Protein AF-A0A7S3FX71-F1 (afdb_monomer)

pLDDT: mean 78.72, std 18.98, range [35.34, 97.62]

Sequence (247 aa):
ERVLTVGDGDLSFSLSLASWFWHQKMLTTLLPQYHKDAQIKDEADEDSKADKLAAIPSKLKSEFVKKQDSDIALVVTSYDSLPDLQSMYDPAVSRTIKDLVKYKAELHYEVDATLLGSSEVIEKLDPKGKKFDLVVWNFPHAGFPDEEKNEVRGPGFEWGEDTFEKHTSIIEKFFEGSRSLLRKEGGRRVVMTHKTIEPFSKWDIPGLAERSGFTLSCTIPFNCDDYPGYFNRRGAGKQGAKRFPCQ

Mean predicted aligned error: 11.0 Å

Secondary structure (DSSP, 8-state):
-EEEEE--SSSHHHHHHHHHHHHHHHHHHHHHHHHHHHHHHTTS-S---SS-SS---HHHHHHHTT---S--EEEEE-SS-HHHHHHHHTTHHHHHHHHHHHTT-EEE-S--GGGTTSHHHHHHH-TT---BSEEEEES-----EETTTTEE--TT-TTSHHHHHHHHHHHHHHHHHHHHHB-SSS--EEEEE---STTGGGG-HHHHHHHTT----------GGGSTT---B--SSTTTT-B----

Structure (mmCIF, N/CA/C/O backbone):
data_AF-A0A7S3FX71-F1
#
_entry.id   AF-A0A7S3FX71-F1
#
loop_
_atom_site.group_PDB
_atom_site.id
_atom_site.type_symbol
_atom_site.label_atom_id
_atom_site.label_alt_id
_atom_site.label_comp_id
_atom_site.label_asym_id
_atom_site.label_entity_id
_atom_site.label_seq_id
_atom_site.pdbx_PDB_ins_code
_atom_site.Cartn_x
_atom_site.Cartn_y
_atom_site.Cartn_z
_atom_site.occupancy
_atom_site.B_iso_or_equiv
_atom_site.auth_seq_id
_atom_site.auth_comp_id
_atom_site.auth_asym_id
_atom_site.auth_atom_id
_atom_site.pdbx_PDB_model_num
ATOM 1 N N . GLU A 1 1 ? -13.807 -4.951 10.384 1.00 79.62 1 GLU A N 1
ATOM 2 C CA . GLU A 1 1 ? -12.338 -5.076 10.350 1.00 79.62 1 GLU A CA 1
ATOM 3 C C . GLU A 1 1 ? -11.737 -3.768 9.850 1.00 79.62 1 GLU A C 1
ATOM 5 O O . GLU A 1 1 ? -12.348 -3.142 8.993 1.00 79.62 1 GLU A O 1
ATOM 10 N N . ARG A 1 2 ? -10.604 -3.311 10.380 1.00 89.75 2 ARG A N 1
ATOM 11 C CA . ARG A 1 2 ? -9.875 -2.135 9.889 1.00 89.75 2 ARG A CA 1
ATOM 12 C C . ARG A 1 2 ? -8.757 -2.576 8.945 1.00 89.75 2 ARG A C 1
ATOM 14 O O . ARG A 1 2 ? -7.916 -3.389 9.325 1.00 89.75 2 ARG A O 1
ATOM 21 N N . VAL A 1 3 ? -8.763 -2.048 7.728 1.00 93.19 3 VAL A N 1
ATOM 22 C CA . VAL A 1 3 ? -7.909 -2.481 6.617 1.00 93.19 3 VAL A CA 1
ATOM 23 C C . VAL A 1 3 ? -7.008 -1.331 6.181 1.00 93.19 3 VAL A C 1
ATOM 25 O O . VAL A 1 3 ? -7.478 -0.203 6.049 1.00 93.19 3 VAL A O 1
ATOM 28 N N . LEU A 1 4 ? -5.731 -1.625 5.950 1.00 96.38 4 LEU A N 1
ATOM 29 C CA . LEU A 1 4 ? -4.759 -0.723 5.339 1.00 96.38 4 LEU A CA 1
ATOM 30 C C . LEU A 1 4 ? -4.368 -1.267 3.966 1.00 96.38 4 LEU A C 1
ATOM 32 O O . LEU A 1 4 ? -3.885 -2.394 3.885 1.00 96.38 4 LEU A O 1
ATOM 36 N N . THR A 1 5 ? -4.527 -0.485 2.905 1.00 97.00 5 THR A N 1
ATOM 37 C CA . THR A 1 5 ? -3.934 -0.790 1.593 1.00 97.00 5 THR A CA 1
ATOM 38 C C . THR A 1 5 ? -2.735 0.116 1.370 1.00 97.00 5 THR A C 1
ATOM 40 O O . THR A 1 5 ? -2.883 1.336 1.460 1.00 97.00 5 THR A O 1
ATOM 43 N N . VAL A 1 6 ? -1.578 -0.471 1.083 1.00 96.19 6 VAL A N 1
ATOM 44 C CA . VAL A 1 6 ? -0.298 0.228 0.973 1.00 96.19 6 VAL A CA 1
ATOM 45 C C . VAL A 1 6 ? 0.107 0.373 -0.487 1.00 96.19 6 VAL A C 1
ATOM 47 O O . VAL A 1 6 ? 0.118 -0.616 -1.216 1.00 96.19 6 VAL A O 1
ATOM 50 N N . GLY A 1 7 ? 0.469 1.594 -0.887 1.00 87.31 7 GLY A N 1
ATOM 51 C CA . GLY A 1 7 ? 1.105 1.869 -2.178 1.00 87.31 7 GLY A CA 1
ATOM 52 C C . GLY A 1 7 ? 0.248 1.509 -3.392 1.00 87.31 7 GLY A C 1
ATOM 53 O O . GLY A 1 7 ? 0.782 0.992 -4.371 1.00 87.31 7 GLY A O 1
ATOM 54 N N . ASP A 1 8 ? -1.067 1.731 -3.331 1.00 84.88 8 ASP A N 1
ATOM 55 C CA . ASP A 1 8 ? -1.940 1.486 -4.480 1.00 84.88 8 ASP A CA 1
ATOM 56 C C . ASP A 1 8 ? -1.742 2.589 -5.531 1.00 84.88 8 ASP A C 1
ATOM 58 O O . ASP A 1 8 ? -2.024 3.758 -5.273 1.00 84.88 8 ASP A O 1
ATOM 62 N N . GLY A 1 9 ? -1.231 2.213 -6.705 1.00 82.12 9 GLY A N 1
ATOM 63 C CA . GLY A 1 9 ? -0.753 3.147 -7.726 1.00 82.12 9 GLY A CA 1
ATOM 64 C C . GLY A 1 9 ? -1.827 4.100 -8.251 1.00 82.12 9 GLY A C 1
ATOM 65 O O . GLY A 1 9 ? -1.675 5.304 -8.127 1.00 82.12 9 GLY A O 1
ATOM 66 N N . ASP A 1 10 ? -2.917 3.597 -8.842 1.00 89.25 10 ASP A N 1
ATOM 67 C CA . ASP A 1 10 ? -4.031 4.438 -9.334 1.00 89.25 10 ASP A CA 1
ATOM 68 C C . ASP A 1 10 ? -5.270 4.395 -8.422 1.00 89.25 10 ASP A C 1
ATOM 70 O O . ASP A 1 10 ? -6.348 4.881 -8.790 1.00 89.25 10 ASP A O 1
ATOM 74 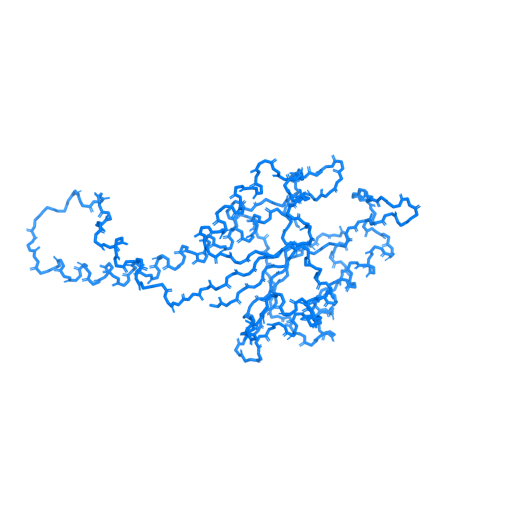N N . LEU A 1 11 ? -5.105 3.815 -7.229 1.00 94.06 11 LEU A N 1
ATOM 75 C CA . LEU A 1 11 ? -6.122 3.628 -6.192 1.00 94.06 11 LEU A CA 1
ATOM 76 C C . LEU A 1 11 ? -7.289 2.701 -6.598 1.00 94.06 11 LEU A C 1
ATOM 78 O O . LEU A 1 11 ? -8.271 2.570 -5.855 1.00 94.06 11 LEU A O 1
ATOM 82 N N . SER A 1 12 ? -7.244 2.091 -7.791 1.00 93.81 12 SER A N 1
ATOM 83 C CA . SER A 1 12 ? -8.371 1.312 -8.321 1.00 93.81 12 SER A CA 1
ATOM 84 C C . SER A 1 12 ? -8.545 -0.033 -7.617 1.00 93.81 12 SER A C 1
ATOM 86 O O . SER A 1 12 ? -9.675 -0.515 -7.494 1.00 93.81 12 SER A O 1
ATOM 88 N N . PHE A 1 13 ? -7.465 -0.617 -7.088 1.00 94.12 13 PHE A N 1
ATOM 89 C CA . PHE A 1 13 ? -7.540 -1.847 -6.301 1.00 94.12 13 PHE A CA 1
ATOM 90 C C . PHE A 1 13 ? -8.251 -1.589 -4.968 1.00 94.12 13 PHE A C 1
ATOM 92 O O . PHE A 1 13 ? -9.205 -2.288 -4.609 1.00 94.12 13 PHE A O 1
ATOM 99 N N . SER A 1 14 ? -7.858 -0.525 -4.274 1.00 94.81 14 SER A N 1
ATOM 100 C CA . SER A 1 14 ? -8.478 -0.077 -3.032 1.00 94.81 14 SER A CA 1
ATOM 101 C C . SER A 1 14 ? -9.934 0.323 -3.233 1.00 94.81 14 SER A C 1
ATOM 103 O O . SER A 1 14 ? -10.763 0.027 -2.372 1.00 94.81 14 SER A O 1
ATOM 105 N N . LEU A 1 15 ? -10.287 0.922 -4.376 1.00 94.38 15 LEU A N 1
ATOM 106 C CA . LEU A 1 15 ? -11.686 1.185 -4.719 1.00 94.38 15 LEU A CA 1
ATOM 107 C C . LEU A 1 15 ? -12.489 -0.108 -4.897 1.00 94.38 15 LEU A C 1
ATOM 109 O O . LEU A 1 15 ? -13.611 -0.195 -4.391 1.00 94.38 15 LEU A O 1
ATOM 113 N N . SER A 1 16 ? -11.931 -1.114 -5.573 1.00 92.62 16 SER A N 1
ATOM 114 C CA . SER A 1 16 ? -12.590 -2.415 -5.719 1.00 92.62 16 SER A CA 1
ATOM 115 C C . SER A 1 16 ? -12.840 -3.065 -4.354 1.00 92.62 16 SER A C 1
ATOM 117 O O . SER A 1 16 ? -13.942 -3.556 -4.094 1.00 92.62 16 SER A O 1
ATOM 119 N N . LEU A 1 17 ? -11.856 -3.020 -3.448 1.00 90.50 17 LEU A N 1
ATOM 120 C CA . LEU A 1 17 ? -12.020 -3.496 -2.071 1.00 90.50 17 LEU A CA 1
ATOM 121 C C . LEU A 1 17 ? -13.095 -2.699 -1.320 1.00 90.50 17 LEU A C 1
ATOM 123 O O . LEU A 1 17 ? -13.974 -3.292 -0.694 1.00 90.50 17 LEU A O 1
ATOM 127 N N . ALA A 1 18 ? -13.067 -1.365 -1.411 1.00 89.12 18 ALA A N 1
ATOM 128 C CA . ALA A 1 18 ? -14.058 -0.492 -0.782 1.00 89.12 18 ALA A CA 1
ATOM 129 C C . ALA A 1 18 ? -15.482 -0.821 -1.251 1.00 89.12 18 ALA A C 1
ATOM 131 O O . ALA A 1 18 ? -16.392 -0.944 -0.428 1.00 89.12 18 ALA A O 1
ATOM 132 N N . SER A 1 19 ? -15.666 -1.019 -2.559 1.00 86.38 19 SER A N 1
ATOM 133 C CA . SER A 1 19 ? -16.948 -1.407 -3.148 1.00 86.38 19 SER A CA 1
ATOM 134 C C . SER A 1 19 ? -17.413 -2.767 -2.628 1.00 86.38 19 SER A C 1
ATOM 136 O O . SER A 1 19 ? -18.561 -2.885 -2.192 1.00 86.38 19 SER A O 1
ATOM 138 N N . TRP A 1 20 ? -16.533 -3.773 -2.585 1.00 83.81 20 TRP A N 1
ATOM 139 C CA . TRP A 1 20 ? -16.872 -5.093 -2.048 1.00 83.81 20 TRP A CA 1
ATOM 140 C C . TRP A 1 20 ? -17.320 -5.013 -0.585 1.00 83.81 20 TRP A C 1
ATOM 142 O O . TRP A 1 20 ? -18.411 -5.481 -0.246 1.00 83.81 20 TRP A O 1
ATOM 152 N N . PHE A 1 21 ? -16.539 -4.345 0.270 1.00 79.31 21 PHE A N 1
ATOM 153 C CA . PHE A 1 21 ? -16.888 -4.145 1.678 1.00 79.31 21 PHE A CA 1
ATOM 154 C C . PHE A 1 21 ? -18.214 -3.393 1.844 1.00 79.31 21 PHE A C 1
ATOM 156 O O . PHE A 1 21 ? -19.044 -3.761 2.682 1.00 79.31 21 PHE A O 1
ATOM 163 N N . TRP A 1 22 ? -18.452 -2.372 1.018 1.00 73.19 22 TRP A N 1
ATOM 164 C CA . TRP A 1 22 ? -19.698 -1.613 1.021 1.00 73.19 22 TRP A CA 1
ATOM 165 C C . TRP A 1 22 ? -20.905 -2.475 0.633 1.00 73.19 22 TRP A C 1
ATOM 167 O O . TRP A 1 22 ? -21.944 -2.425 1.296 1.00 73.19 22 TRP A O 1
ATOM 177 N N . HIS A 1 23 ? -20.781 -3.302 -0.407 1.00 71.50 23 HIS A N 1
ATOM 178 C CA . HIS A 1 23 ? -21.853 -4.192 -0.853 1.00 71.50 23 HIS A CA 1
ATOM 179 C C . HIS A 1 23 ? -22.138 -5.320 0.142 1.00 71.50 23 HIS A C 1
ATOM 181 O O . HIS A 1 23 ? -23.306 -5.569 0.442 1.00 71.50 23 HIS A O 1
ATOM 187 N N . GLN A 1 24 ? -21.110 -5.945 0.722 1.00 67.12 24 GLN A N 1
ATOM 188 C CA . GLN A 1 24 ? -21.282 -6.929 1.799 1.00 67.12 24 GLN A CA 1
ATOM 189 C C . GLN A 1 24 ? -22.038 -6.325 2.988 1.00 67.12 24 GLN A C 1
ATOM 191 O O . GLN A 1 24 ? -22.958 -6.937 3.538 1.00 67.12 24 GLN A O 1
ATOM 196 N N . LYS A 1 25 ? -21.729 -5.073 3.339 1.00 63.38 25 LYS A N 1
ATOM 197 C CA . LYS A 1 25 ? -22.452 -4.343 4.386 1.00 63.38 25 LYS A CA 1
ATOM 198 C C . LYS A 1 25 ? -23.908 -4.055 4.004 1.00 63.38 25 LYS A C 1
ATOM 200 O O . LYS A 1 25 ? -24.805 -4.237 4.829 1.00 63.38 25 LYS A O 1
ATOM 205 N N . MET A 1 26 ? -24.165 -3.647 2.759 1.00 57.12 26 MET A N 1
ATOM 206 C CA . MET A 1 26 ? -25.531 -3.452 2.254 1.00 57.12 26 MET A CA 1
ATOM 207 C C . MET A 1 26 ? -26.347 -4.745 2.356 1.00 57.12 26 MET A C 1
ATOM 209 O O . MET A 1 26 ? -27.444 -4.727 2.910 1.00 57.12 26 MET A O 1
ATOM 213 N N . LEU A 1 27 ? -25.800 -5.871 1.892 1.00 57.56 27 LEU A N 1
ATOM 214 C CA . LEU A 1 27 ? -26.480 -7.169 1.910 1.00 57.56 27 LEU A CA 1
ATOM 215 C C . LEU A 1 27 ? -26.747 -7.665 3.336 1.00 57.56 27 LEU A C 1
ATOM 217 O O . LEU A 1 27 ? -27.872 -8.049 3.649 1.00 57.56 27 LEU A O 1
ATOM 221 N N . THR A 1 28 ? -25.758 -7.590 4.227 1.00 57.34 28 THR A N 1
ATOM 222 C CA . THR A 1 28 ? -25.915 -8.019 5.632 1.00 57.34 28 THR A CA 1
ATOM 223 C C . THR A 1 28 ? -26.891 -7.148 6.427 1.00 57.34 28 THR A C 1
ATOM 225 O O . THR A 1 28 ? -27.530 -7.647 7.350 1.00 57.34 28 THR A O 1
ATOM 228 N N . THR A 1 29 ? -27.070 -5.876 6.055 1.00 57.53 29 THR A N 1
ATOM 229 C CA . THR A 1 29 ? -28.074 -4.986 6.670 1.00 57.53 29 THR A CA 1
ATOM 230 C C . THR A 1 29 ? -29.476 -5.207 6.085 1.00 57.53 29 THR A C 1
ATOM 232 O O . THR A 1 29 ? -30.466 -5.152 6.814 1.00 57.53 29 THR A O 1
ATOM 235 N N . LEU A 1 30 ? -29.578 -5.473 4.777 1.00 54.28 30 LEU A N 1
ATOM 236 C CA . LEU A 1 30 ? -30.852 -5.636 4.063 1.00 54.28 30 LEU A CA 1
ATOM 237 C C . LEU A 1 30 ? -31.515 -6.996 4.308 1.00 54.28 30 LEU A C 1
ATOM 239 O O . LEU A 1 30 ? -32.734 -7.043 4.465 1.00 54.28 30 LEU A O 1
ATOM 243 N N . LEU A 1 31 ? -30.747 -8.089 4.356 1.00 51.84 31 LEU A N 1
ATOM 244 C CA . LEU A 1 31 ? -31.299 -9.447 4.452 1.00 51.84 31 LEU A CA 1
ATOM 245 C C . LEU A 1 31 ? -32.126 -9.671 5.737 1.00 51.84 31 LEU A C 1
ATOM 247 O O . LEU A 1 31 ? -33.265 -10.126 5.625 1.00 51.84 31 LEU A O 1
ATOM 251 N N . PRO A 1 32 ? -31.665 -9.291 6.947 1.00 55.19 32 PRO A N 1
ATOM 252 C CA . PRO A 1 32 ? -32.465 -9.458 8.162 1.00 55.19 32 PRO A CA 1
ATOM 253 C C . PRO A 1 32 ? -33.711 -8.562 8.204 1.00 55.19 32 PRO A C 1
ATOM 255 O O . PRO A 1 32 ? -34.728 -8.957 8.771 1.00 55.19 32 PRO A O 1
ATOM 258 N N . GLN A 1 33 ? -33.649 -7.362 7.614 1.00 53.84 33 GLN A N 1
ATOM 259 C CA . GLN A 1 33 ? -34.793 -6.447 7.549 1.00 53.84 33 GLN A CA 1
ATOM 260 C C . GLN A 1 33 ? -35.857 -6.969 6.575 1.00 53.84 33 GLN A C 1
ATOM 262 O O . GLN A 1 33 ? -37.037 -6.972 6.907 1.00 53.84 33 GLN A O 1
ATOM 267 N N . TYR A 1 34 ? -35.436 -7.499 5.423 1.00 49.91 34 TYR A N 1
ATOM 268 C CA . TYR A 1 34 ? -36.333 -8.132 4.460 1.00 49.91 34 TYR A CA 1
ATOM 269 C C . TYR A 1 34 ? -37.023 -9.369 5.045 1.00 49.91 34 TYR A C 1
ATOM 271 O O . TYR A 1 34 ? -38.223 -9.530 4.861 1.00 49.91 34 TYR A O 1
ATOM 279 N N . HIS A 1 35 ? -36.310 -10.207 5.808 1.00 48.81 35 HIS A N 1
ATOM 280 C CA . HIS A 1 35 ? -36.925 -11.353 6.485 1.00 48.81 35 HIS A CA 1
ATOM 281 C C . HIS A 1 35 ? -37.958 -10.939 7.545 1.00 48.81 35 HIS A C 1
ATOM 283 O O . HIS A 1 35 ? -38.990 -11.594 7.663 1.00 48.81 35 HIS A O 1
ATOM 289 N N . LYS A 1 36 ? -37.738 -9.833 8.269 1.00 48.81 36 LYS A N 1
ATOM 290 C CA . LYS A 1 36 ? -38.740 -9.280 9.197 1.00 48.81 36 LYS A CA 1
ATOM 291 C C . LYS A 1 36 ? -39.945 -8.686 8.468 1.00 48.81 36 LYS A C 1
ATOM 293 O O . LYS A 1 36 ? -41.073 -8.955 8.856 1.00 48.81 36 LYS A O 1
ATOM 298 N N . ASP A 1 37 ? -39.720 -7.929 7.398 1.00 48.53 37 ASP A N 1
ATOM 299 C CA . ASP A 1 37 ? -40.796 -7.309 6.616 1.00 48.53 37 ASP A CA 1
ATOM 300 C C . ASP A 1 37 ? -41.599 -8.342 5.799 1.00 48.53 37 ASP A C 1
ATOM 302 O O . ASP A 1 37 ? -42.776 -8.118 5.517 1.00 48.53 37 ASP A O 1
ATOM 306 N N . ALA A 1 38 ? -40.982 -9.470 5.428 1.00 48.47 38 ALA A N 1
ATOM 307 C CA . ALA A 1 38 ? -41.654 -10.620 4.825 1.00 48.47 38 ALA A CA 1
ATOM 308 C C . ALA A 1 38 ? -42.525 -11.357 5.855 1.00 48.47 38 ALA A C 1
ATOM 310 O O . ALA A 1 38 ? -43.692 -11.600 5.578 1.00 48.47 38 ALA A O 1
ATOM 311 N N . GLN A 1 39 ? -42.021 -11.587 7.075 1.00 44.12 39 GLN A N 1
ATOM 312 C CA . GLN A 1 39 ? -42.824 -12.179 8.154 1.00 44.12 39 GLN A CA 1
ATOM 313 C C . GLN A 1 39 ? -43.988 -11.285 8.613 1.00 44.12 39 GLN A C 1
ATOM 315 O O . GLN A 1 39 ? -45.015 -11.803 9.026 1.00 44.12 39 GLN A O 1
ATOM 320 N N . ILE A 1 40 ? -43.871 -9.957 8.495 1.00 45.31 40 ILE A N 1
ATOM 321 C CA . ILE A 1 40 ? -44.978 -9.017 8.765 1.00 45.31 40 ILE A CA 1
ATOM 322 C C . ILE A 1 40 ? -46.018 -9.011 7.625 1.00 45.31 40 ILE A C 1
ATOM 324 O O . ILE A 1 40 ? -47.162 -8.617 7.833 1.00 45.31 40 ILE A O 1
ATOM 328 N N . LYS A 1 41 ? -45.647 -9.432 6.409 1.00 43.12 41 LYS A N 1
ATOM 329 C CA . LYS A 1 41 ? -46.548 -9.463 5.242 1.00 43.12 41 LYS A CA 1
ATOM 330 C C . LYS A 1 41 ? -47.275 -10.790 5.045 1.00 43.12 41 LYS A C 1
ATOM 332 O O . LYS A 1 41 ? -48.268 -10.791 4.329 1.00 43.12 41 LYS A O 1
ATOM 337 N N . ASP A 1 42 ? -46.831 -11.864 5.689 1.00 39.16 42 ASP A N 1
ATOM 338 C CA . ASP A 1 42 ? -47.507 -13.166 5.637 1.00 39.16 42 ASP A CA 1
ATOM 339 C C . ASP A 1 42 ? -48.750 -13.246 6.561 1.00 39.16 42 ASP A C 1
ATOM 341 O O . ASP A 1 42 ? -49.450 -14.252 6.554 1.00 39.16 42 ASP A O 1
ATOM 345 N N . GLU A 1 43 ? -49.084 -12.176 7.302 1.00 43.19 43 GLU A N 1
ATOM 346 C CA . GLU A 1 43 ? -50.348 -12.037 8.059 1.00 43.19 43 GLU A CA 1
ATOM 347 C C . GLU A 1 43 ? -51.418 -11.173 7.350 1.00 43.19 43 GLU A C 1
ATOM 349 O O . GLU A 1 43 ? -52.450 -10.860 7.942 1.00 43.19 43 GLU A O 1
ATOM 354 N N . ALA A 1 44 ? -51.221 -10.789 6.081 1.00 41.97 44 ALA A N 1
ATOM 355 C CA . ALA A 1 44 ? -52.221 -10.030 5.322 1.00 41.97 44 ALA A CA 1
ATOM 356 C C . ALA A 1 44 ? -52.433 -10.585 3.902 1.00 41.97 44 ALA A C 1
ATOM 358 O O . ALA A 1 44 ? -51.631 -10.333 3.006 1.00 41.97 44 ALA A O 1
ATOM 359 N N . ASP A 1 45 ? -53.560 -11.292 3.762 1.00 38.69 45 ASP A N 1
ATOM 360 C CA . ASP A 1 45 ? -54.318 -11.691 2.567 1.00 38.69 45 ASP A CA 1
ATOM 361 C C . ASP A 1 45 ? -53.568 -12.232 1.333 1.00 38.69 45 ASP A C 1
ATOM 363 O O . ASP A 1 45 ? -52.855 -11.537 0.602 1.00 38.69 45 ASP A O 1
ATOM 367 N N . GLU A 1 46 ? -53.873 -13.501 1.043 1.00 43.34 46 GLU A N 1
ATOM 368 C CA . GLU A 1 46 ? -53.689 -14.159 -0.247 1.00 43.34 46 GLU A CA 1
ATOM 369 C C . GLU A 1 46 ? -54.562 -13.490 -1.319 1.00 43.34 46 GLU A C 1
ATOM 371 O O . GLU A 1 46 ? -55.702 -13.882 -1.521 1.00 43.34 46 GLU A O 1
ATOM 376 N N . ASP A 1 47 ? -54.036 -12.490 -2.027 1.00 40.56 47 ASP A N 1
ATOM 377 C CA . ASP A 1 47 ? -54.233 -12.372 -3.478 1.00 40.56 47 ASP A CA 1
ATOM 378 C C . ASP A 1 47 ? -53.390 -11.235 -4.084 1.00 40.56 47 ASP A C 1
ATOM 380 O O . ASP A 1 47 ? -53.223 -10.159 -3.510 1.00 40.56 47 ASP A O 1
ATOM 384 N N . SER A 1 48 ? -52.879 -11.468 -5.298 1.00 39.41 48 SER A N 1
ATOM 385 C CA . SER A 1 48 ? -52.044 -10.576 -6.138 1.00 39.41 48 SER A CA 1
ATOM 386 C C . SER A 1 48 ? -50.512 -10.606 -5.925 1.00 39.41 48 SER A C 1
ATOM 388 O O . SER A 1 48 ? -49.837 -9.613 -5.634 1.00 39.41 48 SER A O 1
ATOM 390 N N . LYS A 1 49 ? -49.903 -11.766 -6.201 1.00 42.31 49 LYS A N 1
ATOM 391 C CA . LYS A 1 49 ? -48.469 -11.871 -6.535 1.00 42.31 49 LYS A CA 1
ATOM 392 C C . LYS A 1 49 ? -48.250 -11.543 -8.022 1.00 42.31 49 LYS A C 1
ATOM 394 O O . LYS A 1 49 ? -48.290 -12.453 -8.840 1.00 42.31 49 LYS A O 1
ATOM 399 N N . ALA A 1 50 ? -48.001 -10.276 -8.374 1.00 36.62 50 ALA A N 1
ATOM 400 C CA . ALA A 1 50 ? -47.383 -9.949 -9.674 1.00 36.62 50 ALA A CA 1
ATOM 401 C C . ALA A 1 50 ? -46.622 -8.606 -9.753 1.00 36.62 50 ALA A C 1
ATOM 403 O O . ALA A 1 50 ? -45.618 -8.561 -10.448 1.00 36.62 50 ALA A O 1
ATOM 404 N N . ASP A 1 51 ? -46.979 -7.550 -9.007 1.00 39.31 51 ASP A N 1
ATOM 405 C CA . ASP A 1 51 ? -46.442 -6.195 -9.301 1.00 39.31 51 ASP A CA 1
ATOM 406 C C . ASP A 1 51 ? -45.519 -5.553 -8.238 1.00 39.31 51 ASP A C 1
ATOM 408 O O . ASP A 1 51 ? -45.280 -4.346 -8.245 1.00 39.31 51 ASP A O 1
ATOM 412 N N . LYS A 1 52 ? -44.933 -6.318 -7.306 1.00 42.34 52 LYS A N 1
ATOM 413 C CA . LYS A 1 52 ? -44.145 -5.751 -6.179 1.00 42.34 52 LYS A CA 1
ATOM 414 C C . LYS A 1 52 ? -42.613 -5.841 -6.318 1.00 42.34 52 LYS A C 1
ATOM 416 O O . LYS A 1 52 ? -41.927 -5.941 -5.304 1.00 42.34 52 LYS A O 1
ATOM 421 N N . LEU A 1 53 ? -42.054 -5.757 -7.532 1.00 35.34 53 LEU A N 1
ATOM 422 C CA . LEU A 1 53 ? -40.589 -5.706 -7.750 1.00 35.34 53 LEU A CA 1
ATOM 423 C C . LEU A 1 53 ? -40.026 -4.285 -7.985 1.00 35.34 53 LEU A C 1
ATOM 425 O O . LEU A 1 53 ? -38.872 -4.131 -8.373 1.00 35.34 53 LEU A O 1
ATOM 429 N N . ALA A 1 54 ? -40.803 -3.227 -7.738 1.00 41.00 54 ALA A N 1
ATOM 430 C CA . ALA A 1 54 ? -40.377 -1.855 -8.027 1.00 41.00 54 ALA A CA 1
ATOM 431 C C . ALA A 1 54 ? -40.727 -0.855 -6.915 1.00 41.00 54 ALA A C 1
ATOM 433 O O . ALA A 1 54 ? -41.455 0.100 -7.142 1.00 41.00 54 ALA A O 1
ATOM 434 N N . ALA A 1 55 ? -40.200 -1.044 -5.703 1.00 40.62 55 ALA A N 1
ATOM 435 C CA . ALA A 1 55 ? -39.992 0.062 -4.762 1.00 40.62 55 ALA A CA 1
ATOM 436 C C . ALA A 1 55 ? -39.147 -0.408 -3.577 1.00 40.62 55 ALA A C 1
ATOM 438 O O . ALA A 1 55 ? -39.659 -1.041 -2.659 1.00 40.62 55 ALA A O 1
ATOM 439 N N . ILE A 1 56 ? -37.864 -0.042 -3.548 1.00 42.12 56 ILE A N 1
ATOM 440 C CA . ILE A 1 56 ? -37.138 0.052 -2.276 1.00 42.12 56 ILE A CA 1
ATOM 441 C C . ILE A 1 56 ? -37.826 1.187 -1.497 1.00 42.12 56 ILE A C 1
ATOM 443 O O . ILE A 1 56 ? -37.729 2.338 -1.940 1.00 42.12 56 ILE A O 1
ATOM 447 N N . PRO A 1 57 ? -38.551 0.922 -0.393 1.00 47.00 57 PRO A N 1
ATOM 448 C CA . PRO A 1 57 ? -39.376 1.944 0.238 1.00 47.00 57 PRO A CA 1
ATOM 449 C C . PRO A 1 57 ? -38.503 3.081 0.777 1.00 47.00 57 PRO A C 1
ATOM 451 O O . PRO A 1 57 ? -37.481 2.851 1.425 1.00 47.00 57 PRO A O 1
ATOM 454 N N . SER A 1 58 ? -38.917 4.325 0.545 1.00 46.38 58 SER A N 1
ATOM 455 C CA . SER A 1 58 ? -38.251 5.553 1.016 1.00 46.38 58 SER A CA 1
ATOM 456 C C . SER A 1 58 ? -37.958 5.562 2.525 1.00 46.38 58 SER A C 1
ATOM 458 O O . SER A 1 58 ? -36.995 6.185 2.967 1.00 46.38 58 SER A O 1
ATOM 460 N N . LYS A 1 59 ? -38.744 4.812 3.304 1.00 39.69 59 LYS A N 1
ATOM 461 C CA . LYS A 1 59 ? -38.585 4.624 4.750 1.00 39.69 59 LYS A CA 1
ATOM 462 C C . LYS A 1 59 ? -37.328 3.818 5.111 1.00 39.69 59 LYS A C 1
ATOM 464 O O . LYS A 1 59 ? -36.587 4.257 5.991 1.00 39.69 59 LYS A O 1
ATOM 469 N N . LEU A 1 60 ? -37.018 2.754 4.351 1.00 42.47 60 LEU A N 1
ATOM 470 C CA . LEU A 1 60 ? -35.760 2.004 4.484 1.00 42.47 60 LEU A CA 1
ATOM 471 C C . LEU A 1 60 ? -34.576 2.955 4.286 1.00 42.47 60 LEU A C 1
ATOM 473 O O . LEU A 1 60 ? -33.697 3.020 5.132 1.00 42.47 60 LEU A O 1
ATOM 477 N N . LYS A 1 61 ? -34.590 3.802 3.248 1.00 45.62 61 LYS A N 1
ATOM 478 C CA . LYS A 1 61 ? -33.496 4.764 3.019 1.00 45.62 61 LYS A CA 1
ATOM 479 C C . LYS A 1 61 ? -33.215 5.654 4.239 1.00 45.62 61 LYS A C 1
ATOM 481 O O . LYS A 1 61 ? -32.054 5.924 4.506 1.00 45.62 61 LYS A O 1
ATOM 486 N N . SER A 1 62 ? -34.238 6.081 4.986 1.00 43.41 62 SER A N 1
ATOM 487 C CA . SER A 1 62 ? -34.082 6.990 6.137 1.00 43.41 62 SER A CA 1
ATOM 488 C C . SER A 1 62 ? -33.578 6.322 7.426 1.00 43.41 62 SER A C 1
ATOM 490 O O . SER A 1 62 ? -32.833 6.942 8.185 1.00 43.41 62 SER A O 1
ATOM 492 N N . GLU A 1 63 ? -33.934 5.058 7.666 1.00 40.16 63 GLU A N 1
ATOM 493 C CA . GLU A 1 63 ? -33.441 4.278 8.813 1.00 40.16 63 GLU A CA 1
ATOM 494 C C . GLU A 1 63 ? -32.052 3.680 8.539 1.00 40.16 63 GLU A C 1
ATOM 496 O O . GLU A 1 63 ? -31.230 3.587 9.452 1.00 40.16 63 GLU A O 1
ATOM 501 N N . PHE A 1 64 ? -31.736 3.392 7.272 1.00 42.22 64 PHE A N 1
ATOM 502 C CA . PHE A 1 64 ? -30.415 2.951 6.812 1.00 42.22 64 PHE A CA 1
ATOM 503 C C . PHE A 1 64 ? -29.300 3.970 7.082 1.00 42.22 64 PHE A C 1
ATOM 505 O O . PHE A 1 64 ? -28.175 3.575 7.381 1.00 42.22 64 PHE A O 1
ATOM 512 N N . VAL A 1 65 ? -29.596 5.275 7.032 1.00 45.06 65 VAL A N 1
ATOM 513 C CA . VAL A 1 65 ? -28.612 6.325 7.365 1.00 45.06 65 VAL A CA 1
ATOM 514 C C . VAL A 1 65 ? -28.229 6.303 8.852 1.00 45.06 65 VAL A C 1
ATOM 516 O O . VAL A 1 65 ? -27.137 6.736 9.206 1.00 45.06 65 VAL A O 1
ATOM 519 N N . LYS A 1 66 ? -29.094 5.787 9.735 1.00 39.47 66 LYS A N 1
ATOM 520 C CA . LYS A 1 66 ? -28.924 5.901 11.194 1.00 39.47 66 LYS A CA 1
ATOM 521 C C . LYS A 1 66 ? -28.182 4.734 11.851 1.00 39.47 66 LYS A C 1
ATOM 523 O O . LYS A 1 66 ? -27.825 4.858 13.016 1.00 39.47 66 LYS A O 1
ATOM 528 N N . LYS A 1 67 ? -27.953 3.611 11.157 1.00 42.53 67 LYS A N 1
ATOM 529 C CA . LYS A 1 67 ? -27.421 2.373 11.765 1.00 42.53 67 LYS A CA 1
ATOM 530 C C . LYS A 1 67 ? -26.166 1.858 11.052 1.00 42.53 67 LYS A C 1
ATOM 532 O O . LYS A 1 67 ? -26.104 0.719 10.602 1.00 42.53 67 LYS A O 1
ATOM 537 N N . GLN A 1 68 ? -25.162 2.721 10.934 1.00 47.50 68 GLN A N 1
ATOM 538 C CA . GLN A 1 68 ? -23.880 2.442 10.284 1.00 47.50 68 GLN A CA 1
ATOM 539 C C . GLN A 1 68 ? -22.769 2.251 11.338 1.00 47.50 68 GLN A C 1
ATOM 541 O O . GLN A 1 68 ? -21.773 2.940 11.269 1.00 47.50 68 GLN A O 1
ATOM 546 N N . ASP A 1 69 ? -22.939 1.355 12.321 1.00 43.97 69 ASP A N 1
ATOM 547 C CA . ASP A 1 69 ? -22.040 1.286 13.505 1.00 43.97 69 ASP A CA 1
ATOM 548 C C . ASP A 1 69 ? -21.237 -0.025 13.666 1.00 43.97 69 ASP A C 1
ATOM 550 O O . ASP A 1 69 ? -20.601 -0.264 14.688 1.00 43.97 69 ASP A O 1
ATOM 554 N N . SER A 1 70 ? -21.193 -0.887 12.644 1.00 50.53 70 SER A N 1
ATOM 555 C CA . SER A 1 70 ? -20.108 -1.877 12.513 1.00 50.53 70 SER A CA 1
ATOM 556 C C . SER A 1 70 ? -19.324 -1.564 11.243 1.00 50.53 70 SER A C 1
ATOM 558 O O . SER A 1 70 ? -19.700 -1.922 10.124 1.00 50.53 70 SER A O 1
ATOM 560 N N . ASP A 1 71 ? -18.297 -0.736 11.398 1.00 57.84 71 ASP A N 1
ATOM 561 C CA . ASP A 1 71 ? -17.561 -0.153 10.283 1.00 57.84 71 ASP A CA 1
ATOM 562 C C . ASP A 1 71 ? -16.350 -1.002 9.906 1.00 57.84 71 ASP A C 1
ATOM 564 O O . ASP A 1 71 ? -15.487 -1.326 10.724 1.00 57.84 71 ASP A O 1
ATOM 568 N N . ILE A 1 72 ? -16.286 -1.357 8.625 1.00 63.50 72 ILE A N 1
ATOM 569 C CA . ILE A 1 72 ? -15.014 -1.665 7.993 1.00 63.50 72 ILE A CA 1
ATOM 570 C C . ILE A 1 72 ? -14.354 -0.317 7.736 1.00 63.50 72 ILE A C 1
ATOM 572 O O . ILE A 1 72 ? -14.883 0.491 6.977 1.00 63.50 72 ILE A O 1
ATOM 576 N N . ALA A 1 73 ? -13.252 -0.052 8.430 1.00 88.06 73 ALA A N 1
ATOM 577 C CA . ALA A 1 73 ? -12.507 1.192 8.299 1.00 88.06 73 ALA A CA 1
ATOM 578 C C . ALA A 1 73 ? -11.366 0.962 7.307 1.00 88.06 73 ALA A C 1
ATOM 580 O O . ALA A 1 73 ? -10.426 0.234 7.620 1.00 88.06 73 ALA A O 1
ATOM 581 N N . LEU A 1 74 ? -11.475 1.538 6.111 1.00 93.50 74 LEU A N 1
ATOM 582 C CA . LEU A 1 74 ? -10.465 1.414 5.066 1.00 93.50 74 LEU A CA 1
ATOM 583 C C . LEU A 1 74 ? -9.555 2.645 5.071 1.00 93.50 74 LEU A C 1
ATOM 585 O O . LEU A 1 74 ? -10.030 3.764 4.883 1.00 93.50 74 LEU A O 1
ATOM 589 N N . VAL A 1 75 ? -8.260 2.412 5.256 1.00 96.56 75 VAL A N 1
ATOM 590 C CA . VAL A 1 75 ? -7.199 3.404 5.076 1.00 96.56 75 VAL A CA 1
ATOM 591 C C . VAL A 1 75 ? -6.451 3.050 3.797 1.00 96.56 75 VAL A C 1
ATOM 593 O O . VAL A 1 75 ? -5.957 1.933 3.646 1.00 96.56 75 VAL A O 1
ATOM 596 N N . VAL A 1 76 ? -6.400 3.991 2.866 1.00 97.38 76 VAL A N 1
ATOM 597 C CA . VAL A 1 76 ? -5.803 3.834 1.545 1.00 97.38 76 VAL A CA 1
ATOM 598 C C . VAL A 1 76 ? -4.574 4.710 1.448 1.00 97.38 76 VAL A C 1
ATOM 600 O O . VAL A 1 76 ? -4.663 5.909 1.713 1.00 97.38 76 VAL A O 1
ATOM 603 N N . THR A 1 77 ? -3.441 4.130 1.054 1.00 97.62 77 THR A N 1
ATOM 604 C CA . THR A 1 77 ? -2.211 4.886 0.855 1.00 97.62 77 THR A CA 1
ATOM 605 C C . THR A 1 77 ? -1.649 4.767 -0.552 1.00 97.62 77 THR A C 1
ATOM 607 O O . THR A 1 77 ? -1.794 3.738 -1.213 1.00 97.62 77 THR A O 1
ATOM 610 N N . SER A 1 78 ? -0.973 5.831 -0.977 1.00 95.50 78 SER A N 1
ATOM 611 C CA . SER A 1 78 ? -0.146 5.886 -2.181 1.00 95.50 78 SER A CA 1
ATOM 612 C C . SER A 1 78 ? 1.269 6.328 -1.814 1.00 95.50 78 SER A C 1
ATOM 614 O O . SER A 1 78 ? 1.451 7.117 -0.883 1.00 95.50 78 SER A O 1
ATOM 616 N N . TYR A 1 79 ? 2.258 5.831 -2.559 1.00 94.25 79 TYR A N 1
ATOM 617 C CA . TYR A 1 79 ? 3.625 6.350 -2.494 1.00 94.25 79 TYR A CA 1
ATOM 618 C C . TYR A 1 79 ? 3.716 7.741 -3.131 1.00 94.25 79 TYR A C 1
ATOM 620 O O . TYR A 1 79 ? 4.330 8.638 -2.568 1.00 94.25 79 TYR A O 1
ATOM 628 N N . ASP A 1 80 ? 3.047 7.939 -4.267 1.00 92.50 80 ASP A N 1
ATOM 629 C CA . ASP A 1 80 ? 3.045 9.206 -4.994 1.00 92.50 80 ASP A CA 1
ATOM 630 C C . ASP A 1 80 ? 2.176 10.268 -4.300 1.00 92.50 80 ASP A C 1
ATOM 632 O O . ASP A 1 80 ? 1.186 9.944 -3.623 1.00 92.50 80 ASP A O 1
ATOM 636 N N . SER A 1 81 ? 2.521 11.540 -4.518 1.00 94.88 81 SER A N 1
ATOM 637 C CA . SER A 1 81 ? 1.716 12.685 -4.089 1.00 94.88 81 SER A CA 1
ATOM 638 C C . SER A 1 81 ? 0.406 12.775 -4.883 1.00 94.88 81 SER A C 1
ATOM 640 O O . SER A 1 81 ? 0.295 12.275 -6.004 1.00 94.88 81 SER A O 1
ATOM 642 N N . LEU A 1 82 ? -0.614 13.444 -4.334 1.00 94.94 82 LEU A N 1
ATOM 643 C CA . LEU A 1 82 ? -1.875 13.650 -5.057 1.00 94.94 82 LEU A CA 1
ATOM 644 C C . LEU A 1 82 ? -1.678 14.362 -6.420 1.00 94.94 82 LEU A C 1
ATOM 646 O O . LEU A 1 82 ? -2.250 13.886 -7.403 1.00 94.94 82 LEU A O 1
ATOM 650 N N . PRO A 1 83 ? -0.876 15.444 -6.528 1.00 95.19 83 PRO A N 1
ATOM 651 C CA . PRO A 1 83 ? -0.563 16.048 -7.823 1.00 95.19 83 PRO A CA 1
ATOM 652 C C . PRO A 1 83 ? 0.080 15.077 -8.823 1.00 95.19 83 PRO A C 1
ATOM 654 O O . PRO A 1 83 ? -0.300 15.081 -9.995 1.00 95.19 83 PRO A O 1
ATOM 657 N N . ASP A 1 84 ? 1.005 14.224 -8.376 1.00 91.69 84 ASP A N 1
ATOM 658 C CA . ASP A 1 84 ? 1.681 13.260 -9.255 1.00 91.69 84 ASP A CA 1
ATOM 659 C C . ASP A 1 84 ? 0.713 12.187 -9.751 1.00 91.69 84 ASP A C 1
ATOM 661 O O . ASP A 1 84 ? 0.668 11.892 -10.948 1.00 91.69 84 ASP A O 1
ATOM 665 N N . LEU A 1 85 ? -0.132 11.663 -8.859 1.00 91.94 85 LEU A N 1
ATOM 666 C CA . LEU A 1 85 ? -1.202 10.738 -9.223 1.00 91.94 85 LEU A CA 1
ATOM 667 C C . LEU A 1 85 ? -2.119 11.334 -10.293 1.00 91.94 85 LEU A C 1
ATOM 669 O O . LEU A 1 85 ? -2.399 10.680 -11.298 1.00 91.94 85 LEU A O 1
ATOM 673 N N . GLN A 1 86 ? -2.579 12.570 -10.092 1.00 93.38 86 GLN A N 1
ATOM 674 C CA . GLN A 1 86 ? -3.451 13.265 -11.042 1.00 93.38 86 GLN A CA 1
ATOM 675 C C . GLN A 1 86 ? -2.755 13.473 -12.387 1.00 93.38 86 GLN A C 1
ATOM 677 O O . GLN A 1 86 ? -3.325 13.150 -13.427 1.00 93.38 86 GLN A O 1
ATOM 682 N N . SER A 1 87 ? -1.499 13.919 -12.371 1.00 90.69 87 SER A N 1
ATOM 683 C CA . SER A 1 87 ? -0.679 14.077 -13.576 1.00 90.69 87 SER A CA 1
ATOM 684 C C . SER A 1 87 ? -0.542 12.767 -14.362 1.00 90.69 87 SER A C 1
ATOM 686 O O . SER A 1 87 ? -0.650 12.758 -15.590 1.00 90.69 87 SER A O 1
ATOM 688 N N . MET A 1 88 ? -0.356 11.642 -13.664 1.00 88.25 88 MET A N 1
ATOM 689 C CA . MET A 1 88 ? -0.165 10.335 -14.291 1.00 88.25 88 MET A CA 1
ATOM 690 C C . MET A 1 88 ? -1.467 9.695 -14.776 1.00 88.25 88 MET A C 1
ATOM 692 O O . MET A 1 88 ? -1.491 9.123 -15.865 1.00 88.25 88 MET A O 1
ATOM 696 N N . TYR A 1 89 ? -2.538 9.746 -13.983 1.00 90.12 89 TYR A N 1
ATOM 697 C CA . TYR A 1 89 ? -3.692 8.854 -14.142 1.00 90.12 89 TYR A CA 1
ATOM 698 C C . TYR A 1 89 ? -5.023 9.569 -14.383 1.00 90.12 89 TYR A C 1
ATOM 700 O O . TYR A 1 89 ? -6.069 8.905 -14.449 1.00 90.12 89 TYR A O 1
ATOM 708 N N . ASP A 1 90 ? -5.045 10.896 -14.513 1.00 91.25 90 ASP A N 1
ATOM 709 C CA . ASP A 1 90 ? -6.294 11.586 -14.811 1.00 91.25 90 ASP A CA 1
ATOM 710 C C . ASP A 1 90 ? -6.848 11.245 -16.207 1.00 91.25 90 ASP A C 1
ATOM 712 O O . ASP A 1 90 ? -6.110 10.970 -17.155 1.00 91.25 90 ASP A O 1
ATOM 716 N N . PRO A 1 91 ? -8.188 11.232 -16.351 1.00 92.38 91 PRO A N 1
ATOM 717 C CA . PRO A 1 91 ? -9.189 11.579 -15.333 1.00 92.38 91 PRO A CA 1
ATOM 718 C C . PRO A 1 91 ? -9.607 10.400 -14.433 1.00 92.38 91 PRO A C 1
ATOM 720 O O . PRO A 1 91 ? -10.571 10.531 -13.674 1.00 92.38 91 PRO A O 1
ATOM 723 N N . ALA A 1 92 ? -8.979 9.226 -14.569 1.00 90.81 92 ALA A N 1
ATOM 724 C CA . ALA A 1 92 ? -9.420 8.009 -13.892 1.00 90.81 92 ALA A CA 1
ATOM 725 C C . ALA A 1 92 ? -9.221 8.105 -12.375 1.00 90.81 92 ALA A C 1
ATOM 727 O O . ALA A 1 92 ? -10.190 7.917 -11.639 1.00 90.81 92 ALA A O 1
ATOM 728 N N . VAL A 1 93 ? -8.027 8.493 -11.9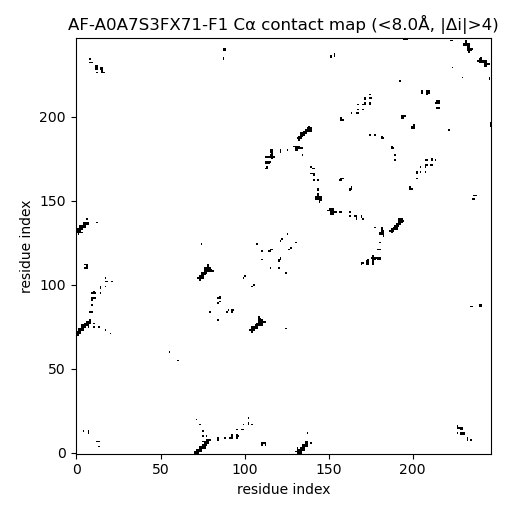13 1.00 94.12 93 VAL A N 1
ATOM 729 C CA . VAL A 1 93 ? -7.729 8.575 -10.471 1.00 94.12 93 VAL A CA 1
ATOM 730 C C . VAL A 1 93 ? -8.598 9.607 -9.754 1.00 94.12 93 VAL A C 1
ATOM 732 O O . VAL A 1 93 ? -9.122 9.327 -8.678 1.00 94.12 93 VAL A O 1
ATOM 735 N N . SER A 1 94 ? -8.880 10.756 -10.380 1.00 95.19 94 SER A N 1
ATOM 736 C CA . SER A 1 94 ? -9.798 11.747 -9.810 1.00 95.19 94 SER A CA 1
ATOM 737 C C . SER A 1 94 ? -11.223 11.214 -9.611 1.00 95.19 94 SER A C 1
ATOM 739 O O . SER A 1 94 ? -11.930 11.670 -8.711 1.00 95.19 94 SER A O 1
ATOM 741 N N . ARG A 1 95 ? -11.681 10.257 -10.430 1.00 95.12 95 ARG A N 1
ATOM 742 C CA . ARG A 1 95 ? -12.967 9.568 -10.207 1.00 95.12 95 ARG A CA 1
ATOM 743 C C . ARG A 1 95 ? -12.838 8.547 -9.082 1.00 95.12 95 ARG A C 1
ATOM 745 O O . ARG A 1 95 ? -13.678 8.547 -8.186 1.00 95.12 95 ARG A O 1
ATOM 752 N N . THR A 1 96 ? -11.756 7.771 -9.083 1.00 95.44 96 THR A N 1
ATOM 753 C CA . THR A 1 96 ? -11.453 6.784 -8.041 1.00 95.44 96 THR A CA 1
ATOM 754 C C . THR A 1 96 ? -11.439 7.410 -6.646 1.00 95.44 96 THR A C 1
ATOM 756 O O . THR A 1 96 ? -12.114 6.920 -5.742 1.00 95.44 96 THR A O 1
ATOM 759 N N . ILE A 1 97 ? -10.759 8.549 -6.479 1.00 96.12 97 ILE A N 1
ATOM 760 C CA . ILE A 1 97 ? -10.697 9.292 -5.211 1.00 96.12 97 ILE A CA 1
ATOM 761 C C . ILE A 1 97 ? -12.093 9.749 -4.772 1.00 96.12 97 ILE A C 1
ATOM 763 O O . ILE A 1 97 ? -12.452 9.593 -3.606 1.00 96.12 97 ILE A O 1
ATOM 767 N N . LYS A 1 98 ? -12.913 10.279 -5.692 1.00 95.69 98 LYS A N 1
ATOM 768 C CA . LYS A 1 98 ? -14.288 10.706 -5.373 1.00 95.69 98 LYS A CA 1
ATOM 769 C C . LYS A 1 98 ? -15.136 9.547 -4.849 1.00 95.69 98 LYS A C 1
ATOM 771 O O . LYS A 1 98 ? -15.871 9.726 -3.877 1.00 95.69 98 LYS A O 1
ATOM 776 N N . ASP A 1 99 ? -15.020 8.372 -5.460 1.00 93.62 99 ASP A N 1
ATOM 777 C CA . ASP A 1 99 ? -15.762 7.190 -5.023 1.00 93.62 99 ASP A CA 1
ATOM 778 C C . ASP A 1 99 ? -15.224 6.628 -3.696 1.00 93.62 99 ASP A C 1
ATOM 780 O O . ASP A 1 99 ? -16.016 6.279 -2.820 1.00 93.62 99 ASP A O 1
ATOM 784 N N . LEU A 1 100 ? -13.906 6.632 -3.474 1.00 93.50 100 LEU A N 1
ATOM 785 C CA . LEU A 1 100 ? -13.305 6.271 -2.181 1.00 93.50 100 LEU A CA 1
ATOM 786 C C . LEU A 1 100 ? -13.791 7.184 -1.042 1.00 93.50 100 LEU A C 1
ATOM 788 O O . LEU A 1 100 ? -14.179 6.692 0.021 1.00 93.50 100 LEU A O 1
ATOM 792 N N . VAL A 1 101 ? -13.865 8.498 -1.280 1.00 91.88 101 VAL A N 1
ATOM 793 C CA . VAL A 1 101 ? -14.425 9.466 -0.318 1.00 91.88 101 VAL A CA 1
ATOM 794 C C . VAL A 1 101 ? -15.907 9.185 -0.053 1.00 91.88 101 VAL A C 1
ATOM 796 O O . VAL A 1 101 ? -16.349 9.227 1.096 1.00 91.88 101 VAL A O 1
ATOM 799 N N . LYS A 1 102 ? -16.685 8.830 -1.085 1.00 90.00 102 LYS A N 1
ATOM 800 C CA . LYS A 1 102 ? -18.093 8.419 -0.931 1.00 90.00 102 LYS A CA 1
ATOM 801 C C . LYS A 1 102 ? -18.233 7.163 -0.063 1.00 90.00 102 LYS A C 1
ATOM 803 O O . LYS A 1 102 ? -19.184 7.072 0.716 1.00 90.00 102 LYS A O 1
ATOM 808 N N . TYR A 1 103 ? -17.284 6.233 -0.154 1.00 88.06 103 TYR A N 1
ATOM 809 C CA . TYR A 1 103 ? -17.202 5.055 0.713 1.00 88.06 103 TYR A CA 1
ATOM 810 C C . TYR A 1 103 ? -16.623 5.343 2.106 1.00 88.06 103 TYR A C 1
ATOM 812 O O . TYR A 1 103 ? -16.521 4.420 2.912 1.00 88.06 103 TYR A O 1
ATOM 820 N N . LYS A 1 104 ? -16.313 6.609 2.425 1.00 89.69 104 LYS A N 1
ATOM 821 C CA . LYS A 1 104 ? -15.712 7.049 3.695 1.00 89.69 104 LYS A CA 1
ATOM 822 C C . LYS A 1 104 ? -14.338 6.417 3.966 1.00 89.69 104 LYS A C 1
ATOM 824 O O . LYS A 1 104 ? -13.973 6.232 5.126 1.00 89.69 104 LYS A O 1
ATOM 829 N N . ALA A 1 105 ? -13.591 6.080 2.913 1.00 93.06 105 ALA A N 1
ATOM 830 C CA . ALA A 1 105 ? -12.203 5.661 3.052 1.00 93.06 105 ALA A CA 1
ATOM 831 C C . ALA A 1 105 ? -11.321 6.854 3.455 1.00 93.06 105 ALA A C 1
ATOM 833 O O . ALA A 1 105 ? -11.548 7.987 3.024 1.00 93.06 105 ALA A O 1
ATOM 834 N N . GLU A 1 106 ? -10.312 6.595 4.277 1.00 95.12 106 GLU A N 1
ATOM 835 C CA . GLU A 1 106 ? -9.296 7.571 4.668 1.00 95.12 106 GLU A CA 1
ATOM 836 C C . GLU A 1 106 ? -8.129 7.490 3.680 1.00 95.12 106 GLU A C 1
ATOM 838 O O . GLU A 1 106 ? -7.577 6.409 3.494 1.00 95.12 106 GLU A O 1
ATOM 843 N N . LEU A 1 107 ? -7.765 8.596 3.025 1.00 96.50 107 LEU A N 1
ATOM 844 C CA . LEU A 1 107 ? -6.711 8.612 2.005 1.00 96.50 107 LEU A CA 1
ATOM 845 C C . LEU A 1 107 ? -5.455 9.317 2.519 1.00 96.50 107 LEU A C 1
ATOM 847 O O . LEU A 1 107 ? -5.53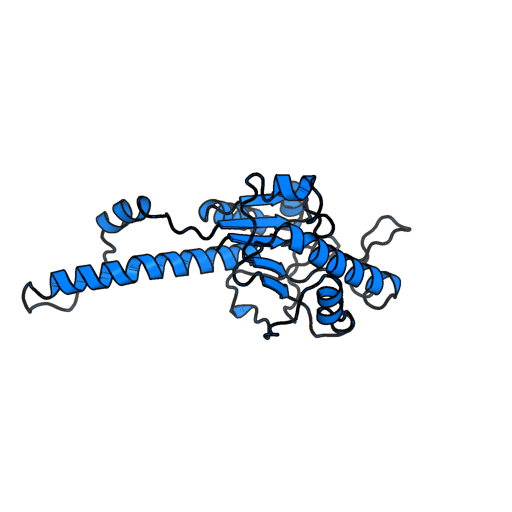7 10.441 3.012 1.00 96.50 107 LEU A O 1
ATOM 851 N N . HIS A 1 108 ? -4.300 8.684 2.323 1.00 97.56 108 HIS A N 1
ATOM 852 C CA . HIS A 1 108 ? -2.983 9.232 2.643 1.00 97.56 108 HIS A CA 1
ATOM 853 C C . HIS A 1 108 ? -2.041 9.108 1.446 1.00 97.56 108 HIS A C 1
ATOM 855 O O . HIS A 1 108 ? -1.882 8.037 0.874 1.00 97.56 108 HIS A O 1
ATOM 861 N N . TYR A 1 109 ? -1.380 10.197 1.085 1.00 96.44 109 TYR A N 1
ATOM 862 C CA . TYR A 1 109 ? -0.386 10.225 0.007 1.00 96.44 109 TYR A CA 1
ATOM 863 C C . TYR A 1 109 ? 1.016 10.287 0.600 1.00 96.44 109 TYR A C 1
ATOM 865 O O . TYR A 1 109 ? 1.147 10.589 1.792 1.00 96.44 109 TYR A O 1
ATOM 873 N N . GLU A 1 110 ? 2.045 10.027 -0.205 1.00 95.50 110 GLU A N 1
ATOM 874 C CA . GLU A 1 110 ? 3.444 10.103 0.240 1.00 95.50 110 GLU A CA 1
ATOM 875 C C . GLU A 1 110 ? 3.697 9.183 1.444 1.00 95.50 110 GLU A C 1
ATOM 877 O O . GLU A 1 110 ? 4.145 9.602 2.515 1.00 95.50 110 GLU A O 1
ATOM 882 N N . VAL A 1 111 ? 3.292 7.919 1.306 1.00 96.31 111 VAL A N 1
ATOM 883 C CA . VAL A 1 111 ? 3.523 6.875 2.307 1.00 96.31 111 VAL A CA 1
ATOM 884 C C . VAL A 1 111 ? 4.485 5.848 1.732 1.00 96.31 111 VAL A C 1
ATOM 886 O O . VAL A 1 111 ? 4.118 5.039 0.881 1.00 96.31 111 VAL A O 1
ATOM 889 N N . ASP A 1 112 ? 5.713 5.857 2.242 1.00 95.19 112 ASP A N 1
ATOM 890 C CA . ASP A 1 112 ? 6.717 4.848 1.927 1.00 95.19 112 ASP A CA 1
ATOM 891 C C . ASP A 1 112 ? 6.448 3.555 2.713 1.00 95.19 112 ASP A C 1
ATOM 893 O O . ASP A 1 112 ? 6.434 3.536 3.949 1.00 95.19 112 ASP A O 1
ATOM 897 N N . ALA A 1 113 ? 6.249 2.456 1.983 1.00 95.12 113 ALA A N 1
ATOM 898 C CA . ALA A 1 113 ? 6.003 1.131 2.546 1.00 95.12 113 ALA A CA 1
ATOM 899 C C . ALA A 1 113 ? 7.155 0.633 3.441 1.00 95.12 113 ALA A C 1
ATOM 901 O O . ALA A 1 113 ? 6.931 -0.154 4.363 1.00 95.12 113 ALA A O 1
ATOM 902 N N . THR A 1 114 ? 8.379 1.109 3.210 1.00 95.62 114 THR A N 1
ATOM 903 C CA . THR A 1 114 ? 9.557 0.767 4.018 1.00 95.62 114 THR A CA 1
ATOM 904 C C . THR A 1 114 ? 9.606 1.506 5.353 1.00 95.62 114 THR A C 1
ATOM 906 O O . THR A 1 114 ? 10.339 1.101 6.255 1.00 95.62 114 THR A O 1
ATOM 909 N N . LEU A 1 115 ? 8.800 2.562 5.509 1.00 96.69 115 LEU A N 1
ATOM 910 C CA . LEU A 1 115 ? 8.746 3.404 6.703 1.00 96.69 115 LEU A CA 1
ATOM 911 C C . LEU A 1 115 ? 7.487 3.169 7.543 1.00 96.69 115 LEU A C 1
ATOM 913 O O . LEU A 1 115 ? 7.269 3.891 8.514 1.00 96.69 115 LEU A O 1
ATOM 917 N N . LEU A 1 116 ? 6.680 2.144 7.241 1.00 96.00 116 LEU A N 1
ATOM 918 C CA . LEU A 1 116 ? 5.443 1.832 7.978 1.00 96.00 116 LEU A CA 1
ATOM 919 C C . LEU A 1 116 ? 5.640 1.638 9.490 1.00 96.00 116 LEU A C 1
ATOM 921 O O . LEU A 1 116 ? 4.704 1.835 10.259 1.00 96.00 116 LEU A O 1
ATOM 925 N N . GLY A 1 117 ? 6.841 1.239 9.917 1.00 94.31 117 GLY A N 1
ATOM 926 C CA . GLY A 1 117 ? 7.193 1.070 11.328 1.00 94.31 117 GLY A CA 1
ATOM 927 C C . GLY A 1 117 ? 7.662 2.347 12.032 1.00 94.31 117 GLY A C 1
ATOM 928 O O . GLY A 1 117 ? 7.865 2.315 13.245 1.00 94.31 117 GLY A O 1
ATOM 929 N N . SER A 1 118 ? 7.864 3.446 11.301 1.00 97.00 118 SER A N 1
ATOM 930 C CA . SER A 1 118 ? 8.319 4.725 11.859 1.00 97.00 118 SER A CA 1
ATOM 931 C C . SER A 1 118 ? 7.208 5.425 12.643 1.00 97.00 118 SER A C 1
ATOM 933 O O . SER A 1 118 ? 6.032 5.323 12.295 1.00 97.00 118 SER A O 1
ATOM 935 N N . SER A 1 119 ? 7.572 6.172 13.690 1.00 95.69 119 SER A N 1
ATOM 936 C CA . SER A 1 119 ? 6.596 6.910 14.502 1.00 95.69 119 SER A CA 1
ATOM 937 C C . SER A 1 119 ? 5.769 7.886 13.666 1.00 95.69 119 SER A C 1
ATOM 939 O O . SER A 1 119 ? 4.559 7.934 13.831 1.00 95.69 119 SER A O 1
ATOM 941 N N . GLU A 1 120 ? 6.397 8.590 12.718 1.00 96.19 120 GLU A N 1
ATOM 942 C CA . GLU A 1 120 ? 5.723 9.545 11.832 1.00 96.19 120 GLU A CA 1
ATOM 943 C C . GLU A 1 120 ? 4.623 8.877 10.993 1.00 96.19 120 GLU A C 1
ATOM 945 O O . GLU A 1 120 ? 3.475 9.323 10.988 1.00 96.19 120 GLU A O 1
ATOM 950 N N . VAL A 1 121 ? 4.943 7.766 10.320 1.00 96.94 121 VAL A N 1
ATOM 951 C CA . VAL A 1 121 ? 3.967 7.055 9.483 1.00 96.94 121 VAL A CA 1
ATOM 952 C C . VAL A 1 121 ? 2.895 6.380 10.341 1.00 96.94 121 VAL A C 1
ATOM 954 O O . VAL A 1 121 ? 1.721 6.389 9.971 1.00 96.94 121 VAL A O 1
ATOM 957 N N . ILE A 1 122 ? 3.251 5.844 11.512 1.00 96.75 122 ILE A N 1
ATOM 958 C CA . ILE A 1 122 ? 2.273 5.266 12.444 1.00 96.75 122 ILE A CA 1
ATOM 959 C C . ILE A 1 122 ? 1.307 6.336 12.957 1.00 96.75 122 ILE A C 1
ATOM 961 O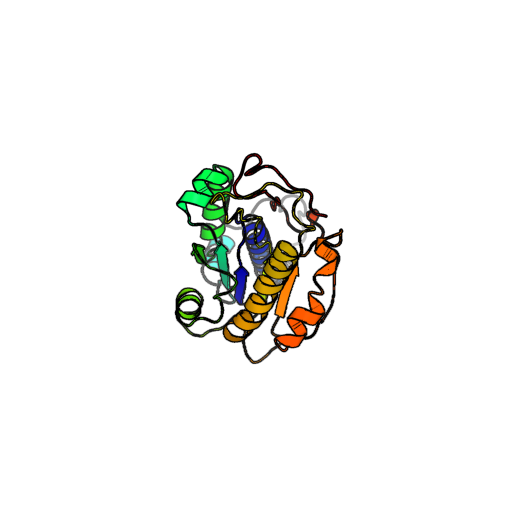 O . ILE A 1 122 ? 0.106 6.087 12.986 1.00 96.75 122 ILE A O 1
ATOM 965 N N . GLU A 1 123 ? 1.792 7.515 13.340 1.00 96.31 123 GLU A N 1
ATOM 966 C CA . GLU A 1 123 ? 0.946 8.622 13.801 1.00 96.31 123 GLU A CA 1
ATOM 967 C C . GLU A 1 123 ? 0.047 9.149 12.680 1.00 96.31 123 GLU A C 1
ATOM 969 O O . GLU A 1 123 ? -1.125 9.439 12.922 1.00 96.31 123 GLU A O 1
ATOM 974 N N . LYS A 1 124 ? 0.557 9.198 11.443 1.00 96.12 124 LYS A N 1
ATOM 975 C CA . LYS A 1 124 ? -0.215 9.572 10.252 1.00 96.12 124 LYS A CA 1
ATOM 976 C C . LYS A 1 124 ? -1.346 8.579 9.961 1.00 96.12 124 LYS A C 1
ATOM 978 O O . LYS A 1 124 ? -2.477 9.000 9.740 1.00 96.12 124 LYS A O 1
ATOM 983 N N . LEU A 1 125 ? -1.059 7.274 9.973 1.00 96.38 125 LEU A N 1
ATOM 984 C CA . LEU A 1 125 ? -2.010 6.224 9.573 1.00 96.38 125 LEU A CA 1
ATOM 985 C C . LEU A 1 125 ? -2.888 5.703 10.721 1.00 96.38 125 LEU A C 1
ATOM 987 O O . LEU A 1 125 ? -3.970 5.157 10.494 1.00 96.38 125 LEU A O 1
ATOM 991 N N . ASP A 1 126 ? -2.428 5.800 11.964 1.00 95.38 126 ASP A N 1
ATOM 992 C CA . ASP A 1 126 ? -3.110 5.306 13.160 1.00 95.38 126 ASP A CA 1
ATOM 993 C C . ASP A 1 126 ? -2.946 6.253 14.365 1.00 95.38 126 ASP A C 1
ATOM 995 O O . ASP A 1 126 ? -2.486 5.836 15.433 1.00 95.38 126 ASP A O 1
ATOM 999 N N . PRO A 1 127 ? -3.411 7.514 14.263 1.00 93.94 127 PRO A N 1
ATOM 1000 C CA . PRO A 1 127 ? -3.238 8.521 15.319 1.00 93.94 127 PRO A CA 1
ATOM 1001 C C . PRO A 1 127 ? -3.907 8.141 16.647 1.00 93.94 127 PRO A C 1
ATOM 1003 O O . PRO A 1 127 ? -3.599 8.692 17.699 1.00 93.94 127 PRO A O 1
ATOM 1006 N N . LYS A 1 128 ? -4.865 7.208 16.611 1.00 91.94 128 LYS A N 1
ATOM 1007 C CA . LYS A 1 128 ? -5.615 6.735 17.785 1.00 91.94 128 LYS A CA 1
ATOM 1008 C C . LYS A 1 128 ? -5.084 5.410 18.339 1.00 91.94 128 LYS A C 1
ATOM 1010 O O . LYS A 1 128 ? -5.685 4.884 19.272 1.00 91.94 128 LYS A O 1
ATOM 1015 N N . GLY A 1 129 ? -4.029 4.843 17.751 1.00 91.88 129 GLY A N 1
ATOM 1016 C CA . GLY A 1 129 ? -3.450 3.569 18.181 1.00 91.88 129 GLY A CA 1
ATOM 1017 C C . GLY A 1 129 ? -4.415 2.380 18.096 1.00 91.88 129 GLY A C 1
ATOM 1018 O O . GLY A 1 129 ? -4.275 1.429 18.865 1.00 91.88 129 GLY A O 1
ATOM 1019 N N . LYS A 1 130 ? -5.416 2.431 17.205 1.00 90.94 130 LYS A N 1
ATOM 1020 C CA . LYS A 1 130 ? -6.443 1.384 17.064 1.00 90.94 130 LYS A CA 1
ATOM 1021 C C . LYS A 1 130 ? -5.905 0.114 16.411 1.00 90.94 130 LYS A C 1
ATOM 1023 O O . LYS A 1 130 ? -6.522 -0.938 16.567 1.00 90.94 130 LYS A O 1
ATOM 1028 N N . LYS A 1 131 ? -4.781 0.220 15.695 1.00 93.31 131 LYS A N 1
ATOM 1029 C CA . LYS A 1 131 ? -4.173 -0.830 14.872 1.00 93.31 131 LYS A CA 1
ATOM 1030 C C . LYS A 1 131 ? -5.075 -1.302 13.728 1.00 93.31 131 LYS A C 1
ATOM 1032 O O . LYS A 1 131 ? -6.197 -0.820 13.550 1.00 93.31 131 LYS A O 1
ATOM 1037 N N . PHE A 1 132 ? -4.527 -2.178 12.898 1.00 93.75 132 PHE A N 1
ATOM 1038 C CA . PHE A 1 132 ? -5.161 -2.753 11.720 1.00 93.75 132 PHE A CA 1
ATOM 1039 C C . PHE A 1 132 ? -5.344 -4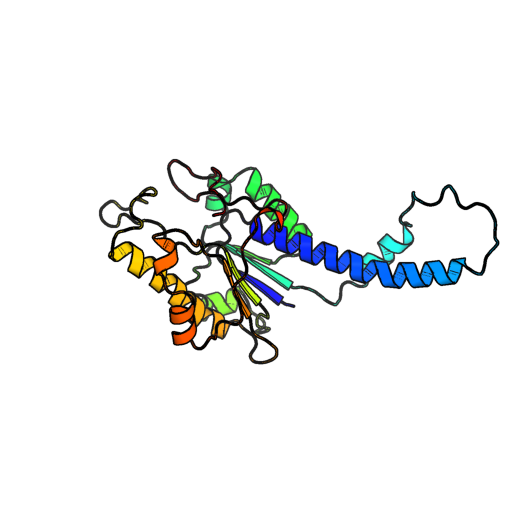.261 11.886 1.00 93.75 132 PHE A C 1
ATOM 1041 O O . PHE A 1 132 ? -4.545 -4.939 12.537 1.00 93.75 132 PHE A O 1
ATOM 1048 N N . ASP A 1 133 ? -6.395 -4.781 11.264 1.00 91.62 133 ASP A N 1
ATOM 1049 C CA . ASP A 1 133 ? -6.696 -6.213 11.218 1.00 91.62 133 ASP A CA 1
ATOM 1050 C C . ASP A 1 133 ? -6.037 -6.870 10.000 1.00 91.62 133 ASP A C 1
ATOM 1052 O O . ASP A 1 133 ? -5.606 -8.025 10.053 1.00 91.62 133 ASP A O 1
ATOM 1056 N N . LEU A 1 134 ? -5.947 -6.103 8.911 1.00 92.44 134 LEU A N 1
ATOM 1057 C CA . LEU A 1 134 ? -5.416 -6.516 7.624 1.00 92.44 134 LEU A CA 1
ATOM 1058 C C . LEU A 1 134 ? -4.573 -5.389 7.020 1.00 92.44 134 LEU A C 1
ATOM 1060 O O . LEU A 1 134 ? -5.056 -4.266 6.877 1.00 92.44 134 LEU A O 1
ATOM 1064 N N . VAL A 1 135 ? -3.340 -5.708 6.631 1.00 95.69 135 VAL A N 1
ATOM 1065 C CA . VAL A 1 135 ? -2.487 -4.844 5.802 1.00 95.69 135 VAL A CA 1
ATOM 1066 C C . VAL A 1 135 ? -2.314 -5.513 4.443 1.00 95.69 135 VAL A C 1
ATOM 1068 O O . VAL A 1 135 ? -1.972 -6.693 4.376 1.00 95.69 135 VAL A O 1
ATOM 1071 N N . VAL A 1 136 ? -2.578 -4.784 3.364 1.00 96.00 136 VAL A N 1
ATOM 1072 C CA . VAL A 1 136 ? -2.537 -5.292 1.991 1.00 96.00 136 VAL A CA 1
ATOM 1073 C C . VAL A 1 136 ? -1.531 -4.500 1.175 1.00 96.00 136 VAL A C 1
ATOM 1075 O O . VAL A 1 136 ? -1.600 -3.274 1.166 1.00 96.00 136 VAL A O 1
ATOM 1078 N N . TRP A 1 137 ? -0.650 -5.182 0.447 1.00 94.81 137 TRP A N 1
ATOM 1079 C CA . TRP A 1 137 ? 0.206 -4.550 -0.558 1.00 94.81 137 TRP A CA 1
ATOM 1080 C C . TRP A 1 137 ? 0.078 -5.280 -1.895 1.00 94.81 137 TRP A C 1
ATOM 1082 O O . TRP A 1 137 ? 0.423 -6.456 -2.022 1.00 94.81 137 TRP A O 1
ATOM 1092 N N . ASN A 1 138 ? -0.480 -4.598 -2.892 1.00 92.25 138 ASN A N 1
ATOM 1093 C CA . ASN A 1 138 ? -0.797 -5.191 -4.185 1.00 92.25 138 ASN A CA 1
ATOM 1094 C C . ASN A 1 138 ? 0.324 -4.907 -5.198 1.00 92.25 138 ASN A C 1
ATOM 1096 O O . ASN A 1 138 ? 0.460 -3.773 -5.644 1.00 92.25 138 ASN A O 1
ATOM 1100 N N . PHE A 1 139 ? 1.097 -5.934 -5.567 1.00 88.75 139 PHE A N 1
ATOM 1101 C CA . PHE A 1 139 ? 2.238 -5.864 -6.492 1.00 88.75 139 PHE A CA 1
ATOM 1102 C C . PHE A 1 139 ? 3.340 -4.869 -6.068 1.00 88.75 139 PHE A C 1
ATOM 1104 O O . PHE A 1 139 ? 3.598 -3.902 -6.790 1.00 88.75 139 PHE A O 1
ATOM 1111 N N . PRO A 1 140 ? 4.027 -5.104 -4.929 1.00 89.06 140 PRO A N 1
ATOM 1112 C CA . PRO A 1 140 ? 5.171 -4.289 -4.525 1.00 89.06 140 PRO A CA 1
ATOM 1113 C C . PRO A 1 140 ? 6.247 -4.242 -5.612 1.00 89.06 140 PRO A C 1
ATOM 1115 O O . PRO A 1 140 ? 6.600 -5.263 -6.205 1.00 89.06 140 PRO A O 1
ATOM 1118 N N . HIS A 1 141 ? 6.800 -3.054 -5.849 1.00 81.06 141 HIS A N 1
ATOM 1119 C CA . HIS A 1 141 ? 7.870 -2.851 -6.818 1.00 81.06 141 HIS A CA 1
ATOM 1120 C C . HIS A 1 141 ? 8.770 -1.690 -6.376 1.00 81.06 141 HIS A C 1
ATOM 1122 O O . HIS A 1 141 ? 8.261 -0.642 -5.988 1.00 81.06 141 HIS A O 1
ATOM 1128 N N . ALA A 1 142 ? 10.094 -1.855 -6.450 1.00 82.12 142 ALA A N 1
ATOM 1129 C CA . ALA A 1 142 ? 11.068 -0.826 -6.048 1.00 82.12 142 ALA A CA 1
ATOM 1130 C C . ALA A 1 142 ? 11.346 0.202 -7.161 1.00 82.12 142 ALA A C 1
ATOM 1132 O O . ALA A 1 142 ? 12.090 1.163 -6.983 1.00 82.12 142 ALA A O 1
ATOM 1133 N N . GLY A 1 143 ? 10.759 -0.022 -8.336 1.00 77.31 143 GLY A N 1
ATOM 1134 C CA . GLY A 1 143 ? 11.073 0.718 -9.554 1.00 77.31 143 GLY A CA 1
ATOM 1135 C C . GLY A 1 143 ? 12.377 0.226 -10.178 1.00 77.31 143 GLY A C 1
ATOM 1136 O O . GLY A 1 143 ? 12.936 -0.790 -9.774 1.00 77.31 143 GLY A O 1
ATOM 1137 N N . PHE A 1 144 ? 12.854 0.957 -11.181 1.00 72.19 144 PHE A N 1
ATOM 1138 C CA . PHE A 1 144 ? 14.167 0.727 -11.788 1.00 72.19 144 PHE A CA 1
ATOM 1139 C C . PHE A 1 144 ? 14.976 2.026 -11.757 1.00 72.19 144 PHE A C 1
ATOM 1141 O O . PHE A 1 144 ? 15.175 2.639 -12.806 1.00 72.19 144 PHE A O 1
ATOM 1148 N N . PRO A 1 145 ? 15.376 2.520 -10.575 1.00 64.38 145 PRO A N 1
ATOM 1149 C CA . PRO A 1 145 ? 16.132 3.764 -10.495 1.00 64.38 145 PRO A CA 1
ATOM 1150 C C . PRO A 1 145 ? 17.480 3.622 -11.219 1.00 64.38 145 PRO A C 1
ATOM 1152 O O . PRO A 1 145 ? 18.250 2.698 -10.955 1.00 64.38 145 PRO A O 1
ATOM 1155 N N . ASP A 1 146 ? 17.750 4.539 -12.144 1.00 62.94 146 ASP A N 1
ATOM 1156 C CA . ASP A 1 146 ? 19.058 4.797 -12.738 1.00 62.94 146 ASP A CA 1
ATOM 1157 C C . ASP A 1 146 ? 19.746 5.886 -11.914 1.00 62.94 146 ASP A C 1
ATOM 1159 O O . ASP A 1 146 ? 19.609 7.077 -12.199 1.00 62.94 146 ASP A O 1
ATOM 1163 N N . GLU A 1 147 ? 20.442 5.488 -10.852 1.00 63.62 147 GLU A N 1
ATOM 1164 C CA . GLU A 1 147 ? 21.067 6.430 -9.913 1.00 63.62 147 GLU A CA 1
ATOM 1165 C C . GLU A 1 147 ? 22.136 7.307 -10.584 1.00 63.62 147 GLU A C 1
ATOM 1167 O O . GLU A 1 147 ? 22.301 8.466 -10.211 1.00 63.62 147 GLU A O 1
ATOM 1172 N N . GLU A 1 148 ? 22.802 6.806 -11.628 1.00 60.50 148 GLU A N 1
ATOM 1173 C CA . GLU A 1 148 ? 23.810 7.567 -12.378 1.00 60.50 148 GLU A CA 1
ATOM 1174 C C . GLU A 1 148 ? 23.197 8.687 -13.225 1.00 60.50 148 GLU A C 1
ATOM 1176 O O . GLU A 1 148 ? 23.830 9.720 -13.451 1.00 60.50 148 GLU A O 1
ATOM 1181 N N . LYS A 1 149 ? 21.971 8.486 -13.716 1.00 57.91 149 LYS A N 1
ATOM 1182 C CA . LYS A 1 149 ? 21.280 9.439 -14.601 1.00 57.91 149 LYS A CA 1
ATOM 1183 C C . LYS A 1 149 ? 20.163 10.207 -13.912 1.00 57.91 149 LYS A C 1
ATOM 1185 O O . LYS A 1 149 ? 19.605 11.115 -14.520 1.00 57.91 149 LYS A O 1
ATOM 1190 N N . ASN A 1 150 ? 19.850 9.860 -12.666 1.00 56.88 150 ASN A N 1
ATOM 1191 C CA . ASN A 1 150 ? 18.683 10.347 -11.938 1.00 56.88 150 ASN A CA 1
ATOM 1192 C C . ASN A 1 150 ? 17.372 10.155 -12.737 1.00 56.88 150 ASN A C 1
ATOM 1194 O O . ASN A 1 150 ? 16.506 11.028 -12.769 1.00 56.88 150 ASN A O 1
ATOM 1198 N N . GLU A 1 151 ? 17.248 9.013 -13.421 1.00 59.00 151 GLU A N 1
ATOM 1199 C CA . GLU A 1 151 ? 16.090 8.642 -14.249 1.00 59.00 151 GLU A CA 1
ATOM 1200 C C . GLU A 1 151 ? 15.483 7.311 -13.774 1.00 59.00 151 GLU A C 1
ATOM 1202 O O . GLU A 1 151 ? 16.121 6.541 -13.064 1.00 59.00 151 GLU A O 1
ATOM 1207 N N . VAL A 1 152 ? 14.251 6.994 -14.185 1.00 57.19 152 VAL A N 1
ATOM 1208 C CA . VAL A 1 152 ? 13.658 5.658 -13.987 1.00 57.19 152 VAL A CA 1
ATOM 1209 C C . VAL A 1 152 ? 13.789 4.866 -15.287 1.00 57.19 152 VAL A C 1
ATOM 1211 O O . VAL A 1 152 ? 13.243 5.259 -16.323 1.00 57.19 152 VAL A O 1
ATOM 1214 N N . ARG A 1 153 ? 14.505 3.737 -15.249 1.00 61.94 153 ARG A N 1
ATOM 1215 C CA . ARG A 1 153 ? 14.629 2.821 -16.389 1.00 61.94 153 ARG A CA 1
ATOM 1216 C C . ARG A 1 153 ? 13.290 2.136 -16.674 1.00 61.94 153 ARG A C 1
ATOM 1218 O O . ARG A 1 153 ? 12.436 1.963 -15.808 1.00 61.94 153 ARG A O 1
ATOM 1225 N N . GLY A 1 154 ? 13.097 1.756 -17.934 1.00 57.91 154 GLY A N 1
ATOM 1226 C CA . GLY A 1 154 ? 11.945 0.954 -18.342 1.00 57.91 154 GLY A CA 1
ATOM 1227 C C . GLY A 1 154 ? 12.056 -0.513 -17.896 1.00 57.91 154 GLY A C 1
ATOM 1228 O O . GLY A 1 154 ? 13.103 -0.921 -17.401 1.00 57.91 154 GLY A O 1
ATOM 1229 N N . PRO A 1 155 ? 11.004 -1.321 -18.113 1.00 58.34 155 PRO A N 1
ATOM 1230 C CA . PRO A 1 155 ? 11.067 -2.772 -17.917 1.00 58.34 155 PRO A CA 1
ATOM 1231 C C . PRO A 1 155 ? 12.188 -3.403 -18.766 1.00 58.34 155 PRO A C 1
ATOM 1233 O O . PRO A 1 155 ? 12.466 -2.923 -19.869 1.00 58.34 155 PRO A O 1
ATOM 1236 N N . GLY A 1 156 ? 12.813 -4.471 -18.271 1.00 59.62 156 GLY A N 1
ATOM 1237 C CA . GLY A 1 156 ? 13.958 -5.170 -18.878 1.00 59.62 156 GLY A CA 1
ATOM 1238 C C . GLY A 1 156 ? 15.207 -5.260 -17.985 1.00 59.62 156 GLY A C 1
ATOM 1239 O O . GLY A 1 156 ? 16.132 -6.002 -18.311 1.00 59.62 156 GLY A O 1
ATOM 1240 N N . PHE A 1 157 ? 15.242 -4.526 -16.868 1.00 61.84 157 PHE A N 1
ATOM 1241 C CA . PHE A 1 157 ? 16.350 -4.519 -15.898 1.00 61.84 157 PHE A CA 1
ATOM 1242 C C . PHE A 1 157 ? 16.055 -5.346 -14.638 1.00 61.84 157 PHE A C 1
ATOM 1244 O O . PHE A 1 157 ? 16.845 -5.345 -13.699 1.00 61.84 157 PHE A O 1
ATOM 1251 N N . GLU A 1 158 ? 14.949 -6.092 -14.625 1.00 65.25 158 GLU A N 1
ATOM 1252 C CA . GLU A 1 158 ? 14.504 -6.916 -13.495 1.00 65.25 158 GLU A CA 1
ATOM 1253 C C . GLU A 1 158 ? 15.507 -8.023 -13.113 1.00 65.25 158 GLU A C 1
ATOM 1255 O O . GLU A 1 158 ? 15.397 -8.607 -12.038 1.00 65.25 158 GLU A O 1
ATOM 1260 N N . TRP A 1 159 ? 16.461 -8.326 -13.999 1.00 65.25 159 TRP A N 1
ATOM 1261 C CA . TRP A 1 159 ? 17.465 -9.382 -13.846 1.00 65.25 159 TRP A CA 1
ATOM 1262 C C . TRP A 1 159 ? 18.762 -8.933 -13.163 1.00 65.25 159 TRP A C 1
ATOM 1264 O O . TRP A 1 159 ? 19.604 -9.779 -12.877 1.00 65.25 159 TRP A O 1
ATOM 1274 N N . GLY A 1 160 ? 18.960 -7.630 -12.939 1.00 68.44 160 GLY A N 1
ATOM 1275 C CA . GLY A 1 160 ? 20.163 -7.135 -12.265 1.00 68.44 160 GLY A CA 1
ATOM 1276 C C . GLY A 1 160 ? 20.160 -7.485 -10.775 1.00 68.44 160 GLY A C 1
ATOM 1277 O O . GLY A 1 160 ? 19.128 -7.333 -10.120 1.00 68.44 160 GLY A O 1
ATOM 1278 N N . GLU A 1 161 ? 21.307 -7.899 -10.230 1.00 65.12 161 GLU A N 1
ATOM 1279 C CA . GLU A 1 161 ? 21.460 -8.228 -8.800 1.00 65.12 161 GLU A CA 1
ATOM 1280 C C . GLU A 1 161 ? 21.048 -7.050 -7.900 1.00 65.12 161 GLU A C 1
ATOM 1282 O O . GLU A 1 161 ? 20.192 -7.220 -7.033 1.00 65.12 161 GLU A O 1
ATOM 1287 N N . ASP A 1 162 ? 21.496 -5.827 -8.211 1.00 74.81 162 ASP A N 1
ATOM 1288 C CA . ASP A 1 162 ? 21.094 -4.605 -7.491 1.00 74.81 162 ASP A CA 1
ATOM 1289 C C . ASP A 1 162 ? 19.571 -4.395 -7.476 1.00 74.81 162 ASP A C 1
ATOM 1291 O O . ASP A 1 162 ? 18.995 -3.847 -6.536 1.00 74.81 162 ASP A O 1
ATOM 1295 N N . THR A 1 163 ? 18.889 -4.813 -8.547 1.00 77.19 163 THR A N 1
ATOM 1296 C CA . THR A 1 163 ? 17.432 -4.685 -8.656 1.00 77.19 163 THR A CA 1
ATOM 1297 C C . THR A 1 163 ? 16.744 -5.748 -7.809 1.00 77.19 163 THR A C 1
ATOM 1299 O O . THR A 1 163 ? 15.763 -5.432 -7.137 1.00 77.19 163 THR A O 1
ATOM 1302 N N . PHE A 1 164 ? 17.257 -6.980 -7.790 1.00 82.19 164 PHE A N 1
ATOM 1303 C CA . PHE A 1 164 ? 16.758 -8.040 -6.915 1.00 82.19 164 PHE A CA 1
ATOM 1304 C C . PHE A 1 164 ? 16.838 -7.624 -5.441 1.00 82.19 164 PHE A C 1
ATOM 1306 O O . PHE A 1 164 ? 15.818 -7.652 -4.753 1.00 82.19 164 PHE A O 1
ATOM 1313 N N . GLU A 1 165 ? 18.002 -7.147 -4.990 1.00 85.75 165 GLU A N 1
ATOM 1314 C CA . GLU A 1 165 ? 18.212 -6.720 -3.601 1.00 85.75 165 GLU A CA 1
ATOM 1315 C C . GLU A 1 165 ? 17.284 -5.571 -3.196 1.00 85.75 165 GLU A C 1
ATOM 1317 O O . GLU A 1 165 ? 16.697 -5.593 -2.111 1.00 85.75 165 GLU A O 1
ATOM 1322 N N . LYS A 1 166 ? 17.081 -4.588 -4.085 1.00 87.06 166 LYS A N 1
ATOM 1323 C CA . LYS A 1 166 ? 16.135 -3.486 -3.853 1.00 87.06 166 LYS A CA 1
ATOM 1324 C C . LYS A 1 166 ? 14.710 -4.004 -3.658 1.00 87.06 166 LYS A C 1
ATOM 1326 O O . LYS A 1 166 ? 14.046 -3.601 -2.704 1.00 87.06 166 LYS A O 1
ATOM 1331 N N . HIS A 1 167 ? 14.249 -4.918 -4.512 1.00 89.06 167 HIS A N 1
ATOM 1332 C CA . HIS A 1 167 ? 12.905 -5.493 -4.410 1.00 89.06 167 HIS A CA 1
ATOM 1333 C C . HIS A 1 167 ? 12.708 -6.312 -3.134 1.00 89.06 167 HIS A C 1
ATOM 1335 O O . HIS A 1 167 ? 11.709 -6.130 -2.435 1.00 89.06 167 HIS A O 1
ATOM 1341 N N . THR A 1 168 ? 13.658 -7.180 -2.789 1.00 91.56 168 THR A N 1
ATOM 1342 C CA . THR A 1 168 ? 13.561 -7.970 -1.557 1.00 91.56 168 THR A CA 1
ATOM 1343 C C . THR A 1 168 ? 13.665 -7.079 -0.318 1.00 91.56 168 THR A C 1
ATOM 1345 O O . THR A 1 168 ? 12.908 -7.274 0.632 1.00 91.56 168 THR A O 1
ATOM 1348 N N . SER A 1 169 ? 14.513 -6.043 -0.342 1.00 93.56 169 SER A N 1
ATOM 1349 C CA . SER A 1 169 ? 14.682 -5.111 0.781 1.00 93.56 169 SER A CA 1
ATOM 1350 C C . SER A 1 169 ? 13.403 -4.332 1.097 1.00 93.56 169 SER A C 1
ATOM 1352 O O . SER A 1 169 ? 13.037 -4.217 2.269 1.00 93.56 169 SER A O 1
ATOM 1354 N N . ILE A 1 170 ? 12.684 -3.827 0.083 1.00 94.56 170 ILE A N 1
ATOM 1355 C CA . ILE A 1 170 ? 11.425 -3.105 0.335 1.00 94.56 170 ILE A CA 1
ATOM 1356 C C . ILE A 1 170 ? 10.347 -4.022 0.928 1.00 94.56 170 ILE A C 1
ATOM 1358 O O . ILE A 1 170 ? 9.575 -3.587 1.782 1.00 94.56 170 ILE A O 1
ATOM 1362 N N . ILE A 1 171 ? 10.315 -5.294 0.514 1.00 95.25 171 ILE A N 1
ATOM 1363 C CA . ILE A 1 171 ? 9.358 -6.292 1.001 1.00 95.25 171 ILE A CA 1
ATOM 1364 C C . ILE A 1 171 ? 9.661 -6.653 2.456 1.00 95.25 171 ILE A C 1
ATOM 1366 O O . ILE A 1 171 ? 8.748 -6.675 3.281 1.00 95.25 171 ILE A O 1
ATOM 1370 N N . GLU A 1 172 ? 10.931 -6.883 2.790 1.00 95.31 172 GLU A N 1
ATOM 1371 C CA . GLU A 1 172 ? 11.360 -7.185 4.159 1.00 95.31 172 GLU A CA 1
ATOM 1372 C C . GLU A 1 172 ? 11.018 -6.034 5.116 1.00 95.31 172 GLU A C 1
ATOM 1374 O O . GLU A 1 172 ? 10.310 -6.241 6.104 1.00 95.31 172 GLU A O 1
ATOM 1379 N N . LYS A 1 173 ? 11.390 -4.795 4.763 1.00 96.56 173 LYS A N 1
ATOM 1380 C CA . LYS A 1 173 ? 11.064 -3.601 5.567 1.00 96.56 173 LYS A CA 1
ATOM 1381 C C . LYS A 1 173 ? 9.559 -3.384 5.721 1.00 96.56 173 LYS A C 1
ATOM 1383 O O . LYS A 1 173 ? 9.094 -2.959 6.779 1.00 96.56 173 LYS A O 1
ATOM 1388 N N . PHE A 1 174 ? 8.778 -3.694 4.688 1.00 97.00 174 PHE A N 1
ATOM 1389 C CA . PHE A 1 174 ? 7.323 -3.644 4.774 1.00 97.00 174 PHE A CA 1
ATOM 1390 C C . PHE A 1 174 ? 6.768 -4.644 5.793 1.00 97.00 174 PHE A C 1
ATOM 1392 O O . PHE A 1 174 ? 5.888 -4.277 6.579 1.00 97.00 174 PHE A O 1
ATOM 1399 N N . PHE A 1 175 ? 7.260 -5.887 5.814 1.00 96.31 175 PHE A N 1
ATOM 1400 C CA . PHE A 1 175 ? 6.833 -6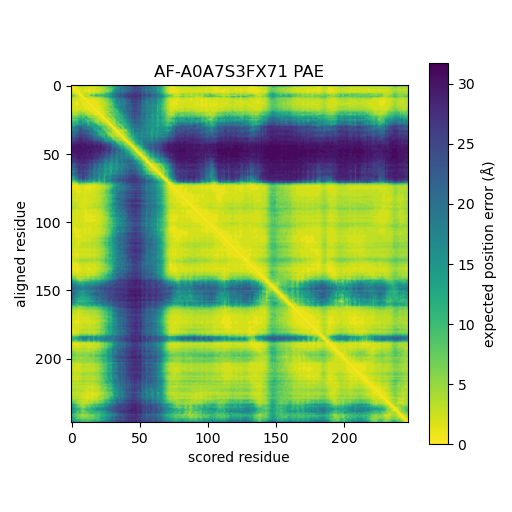.863 6.817 1.00 96.31 175 PHE A CA 1
ATOM 1401 C C . PHE A 1 175 ? 7.219 -6.399 8.225 1.00 96.31 175 PHE A C 1
ATOM 1403 O O . PHE A 1 175 ? 6.363 -6.383 9.117 1.00 96.31 175 PHE A O 1
ATOM 1410 N N . GLU A 1 176 ? 8.455 -5.937 8.420 1.00 94.94 176 GLU A N 1
ATOM 1411 C CA . GLU A 1 176 ? 8.911 -5.366 9.693 1.00 94.94 176 GLU A CA 1
ATOM 1412 C C . GLU A 1 176 ? 7.999 -4.225 10.167 1.00 94.94 176 GLU A C 1
ATOM 1414 O O . GLU A 1 176 ? 7.483 -4.266 11.289 1.00 94.94 176 GLU A O 1
ATOM 1419 N N . GLY A 1 177 ? 7.729 -3.247 9.298 1.00 95.25 177 GLY A N 1
ATOM 1420 C CA . GLY A 1 177 ? 6.883 -2.097 9.613 1.00 95.25 177 GLY A CA 1
ATOM 1421 C C . GLY A 1 177 ? 5.419 -2.466 9.864 1.00 95.25 177 GLY A C 1
ATOM 1422 O O . GLY A 1 177 ? 4.791 -1.949 10.793 1.00 95.25 177 GLY A O 1
ATOM 1423 N N . SER A 1 178 ? 4.884 -3.429 9.110 1.00 95.31 178 SER A N 1
ATOM 1424 C CA . SER A 1 178 ? 3.500 -3.901 9.253 1.00 95.31 178 SER A CA 1
ATOM 1425 C C . SER A 1 178 ? 3.211 -4.456 10.647 1.00 95.31 178 SER A C 1
ATOM 1427 O O . SER A 1 178 ? 2.094 -4.312 11.151 1.00 95.31 178 SER A O 1
ATOM 1429 N N . ARG A 1 179 ? 4.205 -5.039 11.332 1.00 92.56 179 ARG A N 1
ATOM 1430 C CA . ARG A 1 179 ? 4.022 -5.542 12.706 1.00 92.56 179 ARG A CA 1
ATOM 1431 C C . ARG A 1 179 ? 3.619 -4.462 13.696 1.00 92.56 179 ARG A C 1
ATOM 1433 O O . ARG A 1 179 ? 2.838 -4.750 14.602 1.00 92.56 179 ARG A O 1
ATOM 1440 N N . SER A 1 180 ? 4.130 -3.249 13.526 1.00 92.12 180 SER A N 1
ATOM 1441 C CA . SER A 1 180 ? 3.821 -2.121 14.407 1.00 92.12 180 SER A CA 1
ATOM 1442 C C . SER A 1 180 ? 2.409 -1.580 14.187 1.00 92.12 180 SER A C 1
ATOM 1444 O O . SER A 1 180 ? 1.829 -0.994 15.104 1.00 92.12 180 SER A O 1
ATOM 1446 N N . LEU A 1 181 ? 1.837 -1.797 13.001 1.00 93.69 181 LEU A N 1
ATOM 1447 C CA . LEU A 1 181 ? 0.498 -1.343 12.623 1.00 93.69 181 LEU A CA 1
ATOM 1448 C C . LEU A 1 181 ? -0.590 -2.387 12.896 1.00 93.69 181 LEU A C 1
ATOM 1450 O O . LEU A 1 181 ? -1.747 -2.020 13.076 1.00 93.69 181 LEU A O 1
ATOM 1454 N N . LEU A 1 182 ? -0.244 -3.671 12.971 1.00 93.81 182 LEU A N 1
ATOM 1455 C CA . LEU A 1 182 ? -1.201 -4.752 13.205 1.00 93.81 182 LEU A CA 1
ATOM 1456 C C . LEU A 1 182 ? -1.622 -4.880 14.675 1.00 93.81 182 LEU A C 1
ATOM 1458 O O . LEU A 1 182 ? -0.844 -4.640 15.604 1.00 93.81 182 LEU A O 1
ATOM 1462 N N . ARG A 1 183 ? -2.868 -5.312 14.898 1.00 89.81 183 ARG A N 1
ATOM 1463 C CA . ARG A 1 183 ? -3.351 -5.663 16.240 1.00 89.81 183 ARG A CA 1
ATOM 1464 C C . ARG A 1 183 ? -2.603 -6.883 16.787 1.00 89.81 183 ARG A C 1
ATOM 1466 O O . ARG A 1 183 ? -2.205 -7.778 16.040 1.00 89.81 183 ARG A O 1
ATOM 1473 N N . LYS A 1 184 ? -2.425 -6.932 18.111 1.00 80.50 184 LYS A N 1
ATOM 1474 C CA . LYS A 1 184 ? -1.719 -8.039 18.783 1.00 80.50 184 LYS A CA 1
ATOM 1475 C C . LYS A 1 184 ? -2.551 -9.324 18.855 1.00 80.50 184 LYS A C 1
ATOM 1477 O O . LYS A 1 184 ? -1.983 -10.408 18.806 1.00 80.50 184 LYS A O 1
ATOM 1482 N N . GLU A 1 185 ? -3.874 -9.203 18.947 1.00 72.81 185 GLU A N 1
ATOM 1483 C CA . GLU A 1 185 ? -4.800 -10.318 19.175 1.00 72.81 185 GLU A CA 1
ATOM 1484 C C . GLU A 1 185 ? -5.734 -10.529 17.975 1.00 72.81 185 GLU A C 1
ATOM 1486 O O . GLU A 1 185 ? -6.058 -9.586 17.264 1.00 72.81 185 GLU A O 1
ATOM 1491 N N . GLY A 1 186 ? -6.180 -11.766 17.737 1.00 62.62 186 GLY A N 1
ATOM 1492 C CA . GLY A 1 186 ? -7.208 -12.075 16.734 1.00 62.62 186 GLY A CA 1
ATOM 1493 C C . GLY A 1 186 ? -6.741 -12.071 15.272 1.00 62.62 186 GLY A C 1
ATOM 1494 O O . GLY A 1 186 ? -7.182 -11.241 14.492 1.00 62.62 186 GLY A O 1
ATOM 1495 N N . GLY A 1 187 ? -5.906 -13.019 14.842 1.00 67.06 187 GLY A N 1
ATOM 1496 C CA . GLY A 1 187 ? -5.713 -13.291 13.404 1.00 67.06 187 GLY A CA 1
ATOM 1497 C C . GLY A 1 187 ? -5.205 -12.103 12.572 1.00 67.06 187 GLY A C 1
ATOM 1498 O O . GLY A 1 187 ? -5.803 -11.772 11.550 1.00 67.06 187 GLY A O 1
ATOM 1499 N N . ARG A 1 188 ? -4.120 -11.457 13.023 1.00 79.56 188 ARG A N 1
ATOM 1500 C CA . ARG A 1 188 ? -3.367 -10.443 12.262 1.00 79.56 188 ARG A CA 1
ATOM 1501 C C . ARG A 1 188 ? -3.000 -10.986 10.878 1.00 79.56 188 ARG A C 1
ATOM 1503 O O . ARG A 1 188 ? -2.450 -12.086 10.784 1.00 79.56 188 ARG A O 1
ATOM 1510 N N . ARG A 1 189 ? -3.292 -10.240 9.815 1.00 91.31 189 ARG A N 1
ATOM 1511 C CA . ARG A 1 189 ? -3.020 -10.697 8.448 1.00 91.31 189 ARG A CA 1
ATOM 1512 C C . ARG A 1 189 ? -2.290 -9.634 7.648 1.00 91.31 189 ARG A C 1
ATOM 1514 O O . ARG A 1 189 ? -2.666 -8.466 7.648 1.00 91.31 189 ARG A O 1
ATOM 1521 N N . VAL A 1 190 ? -1.261 -10.083 6.946 1.00 94.31 190 VAL A N 1
ATOM 1522 C CA . VAL A 1 190 ? -0.661 -9.354 5.836 1.00 94.31 190 VAL A CA 1
ATOM 1523 C C . VAL A 1 190 ? -1.010 -10.129 4.580 1.00 94.31 190 VAL A C 1
ATOM 1525 O O . VAL A 1 190 ? -0.843 -11.348 4.548 1.00 94.31 190 VAL A O 1
ATOM 1528 N N . VAL A 1 191 ? -1.528 -9.437 3.574 1.00 94.69 191 VAL A N 1
ATOM 1529 C CA . VAL A 1 191 ? -1.796 -10.012 2.256 1.00 94.69 191 VAL A CA 1
ATOM 1530 C C . VAL A 1 191 ? -0.958 -9.254 1.246 1.00 94.69 191 VAL A C 1
ATOM 1532 O O . VAL A 1 191 ? -0.993 -8.029 1.183 1.00 94.69 191 VAL A O 1
ATOM 1535 N N . MET A 1 192 ? -0.191 -9.992 0.458 1.00 93.12 192 MET A N 1
ATOM 1536 C CA . MET A 1 192 ? 0.633 -9.432 -0.597 1.00 93.12 192 MET A CA 1
ATOM 1537 C C . MET A 1 192 ? 0.283 -10.126 -1.901 1.00 93.12 192 MET A C 1
ATOM 1539 O O . MET A 1 192 ? 0.303 -11.355 -1.970 1.00 93.12 192 MET A O 1
ATOM 1543 N N . THR A 1 193 ? -0.034 -9.340 -2.922 1.00 91.50 193 THR A N 1
ATOM 1544 C CA . THR A 1 193 ? -0.182 -9.864 -4.281 1.00 91.50 193 THR A CA 1
ATOM 1545 C C . THR A 1 193 ? 1.163 -9.768 -4.969 1.00 91.50 193 THR A C 1
ATOM 1547 O O . THR A 1 193 ? 1.790 -8.710 -4.949 1.00 91.50 193 THR A O 1
ATOM 1550 N N . HIS A 1 194 ? 1.600 -10.854 -5.595 1.00 87.44 194 HIS A N 1
ATOM 1551 C CA . HIS A 1 194 ? 2.881 -10.904 -6.282 1.00 87.44 194 HIS A CA 1
ATOM 1552 C C . HIS A 1 194 ? 2.798 -11.722 -7.564 1.00 87.44 194 HIS A C 1
ATOM 1554 O O . HIS A 1 194 ? 1.961 -12.617 -7.685 1.00 87.44 194 HIS A O 1
ATOM 1560 N N . LYS A 1 195 ? 3.683 -11.415 -8.513 1.00 85.19 195 LYS A N 1
ATOM 1561 C CA . LYS A 1 195 ? 3.762 -12.128 -9.788 1.00 85.19 195 LYS A CA 1
ATOM 1562 C C . LYS A 1 195 ? 4.461 -13.470 -9.614 1.00 85.19 195 LYS A C 1
ATOM 1564 O O . LYS A 1 195 ? 5.461 -13.581 -8.908 1.00 85.19 195 LYS A O 1
ATOM 1569 N N . THR A 1 196 ? 3.971 -14.477 -10.326 1.00 84.44 196 THR A N 1
ATOM 1570 C CA . THR A 1 196 ? 4.528 -15.842 -10.279 1.00 84.44 196 THR A CA 1
ATOM 1571 C C . THR A 1 196 ? 5.518 -16.136 -11.407 1.00 84.44 196 THR A C 1
ATOM 1573 O O . THR A 1 196 ? 6.171 -17.179 -11.406 1.00 84.44 196 THR A O 1
ATOM 1576 N N . ILE A 1 197 ? 5.665 -15.209 -12.354 1.00 84.38 197 ILE A N 1
ATOM 1577 C CA . ILE A 1 197 ? 6.616 -15.313 -13.462 1.00 84.38 197 ILE A CA 1
ATOM 1578 C C . ILE A 1 197 ? 8.012 -14.833 -13.050 1.00 84.38 197 ILE A C 1
ATOM 1580 O O . ILE A 1 197 ? 8.163 -13.964 -12.189 1.00 84.38 197 ILE A O 1
ATOM 1584 N N . GLU A 1 198 ? 9.049 -15.367 -13.693 1.00 80.94 198 GLU A N 1
ATOM 1585 C CA . GLU A 1 198 ? 10.409 -14.862 -13.503 1.00 80.94 198 GLU A CA 1
ATOM 1586 C C . GLU A 1 198 ? 10.568 -13.424 -14.039 1.00 80.94 198 GLU A C 1
ATOM 1588 O O . GLU A 1 198 ? 9.901 -13.048 -15.008 1.00 80.94 198 GLU A O 1
ATOM 1593 N N . PRO A 1 199 ? 11.461 -12.615 -13.436 1.00 78.75 199 PRO A N 1
ATOM 1594 C CA . PRO A 1 199 ? 12.314 -12.937 -12.281 1.00 78.75 199 PRO A CA 1
ATOM 1595 C C . PRO A 1 199 ? 11.637 -12.699 -10.920 1.00 78.75 199 PRO A C 1
ATOM 1597 O O . PRO A 1 199 ? 12.217 -13.018 -9.886 1.00 78.75 199 PRO A O 1
ATOM 1600 N N . PHE A 1 200 ? 10.407 -12.180 -10.910 1.00 82.25 200 PHE A N 1
ATOM 1601 C CA . PHE A 1 200 ? 9.652 -11.833 -9.703 1.00 82.25 200 PHE A CA 1
ATOM 1602 C C . PHE A 1 200 ? 9.497 -13.023 -8.747 1.00 82.25 200 PHE A C 1
ATOM 1604 O O . PHE A 1 200 ? 9.673 -12.882 -7.538 1.00 82.25 200 PHE A O 1
ATOM 1611 N N . SER A 1 201 ? 9.232 -14.219 -9.268 1.00 84.62 201 SER A N 1
ATOM 1612 C CA . SER A 1 201 ? 9.063 -15.434 -8.460 1.00 84.62 201 SER A CA 1
ATOM 1613 C C . SER A 1 201 ? 10.279 -15.830 -7.612 1.00 84.62 201 SER A C 1
ATOM 1615 O O . SER A 1 201 ? 10.130 -16.629 -6.689 1.00 84.62 201 SER A O 1
ATOM 1617 N N . LYS A 1 202 ? 11.466 -15.264 -7.870 1.00 86.94 202 LYS A N 1
ATOM 1618 C CA . LYS A 1 202 ? 12.710 -15.585 -7.151 1.00 86.94 202 LYS A CA 1
ATOM 1619 C C . LYS A 1 202 ? 12.858 -14.878 -5.802 1.00 86.94 202 LYS A C 1
ATOM 1621 O O . LYS A 1 202 ? 13.815 -15.151 -5.092 1.00 86.94 202 LYS A O 1
ATOM 1626 N N . TRP A 1 203 ? 11.951 -13.972 -5.442 1.00 87.75 203 TRP A N 1
ATOM 1627 C CA . TRP A 1 203 ? 12.119 -13.101 -4.271 1.00 87.75 203 TRP A CA 1
ATOM 1628 C C . TRP A 1 203 ? 11.897 -13.780 -2.913 1.00 87.75 203 TRP A C 1
ATOM 1630 O O . TRP A 1 203 ? 12.096 -13.126 -1.901 1.00 87.75 203 TRP A O 1
ATOM 1640 N N . ASP A 1 204 ? 11.478 -15.051 -2.868 1.00 91.75 204 ASP A N 1
ATOM 1641 C CA . ASP A 1 204 ? 11.208 -15.797 -1.625 1.00 91.75 204 ASP A CA 1
ATOM 1642 C C . ASP A 1 204 ? 10.425 -14.978 -0.573 1.00 91.75 204 ASP A C 1
ATOM 1644 O O . ASP A 1 204 ? 10.843 -14.770 0.567 1.00 91.75 204 ASP A O 1
ATOM 1648 N N . ILE A 1 205 ? 9.253 -14.474 -0.980 1.00 93.38 205 ILE A N 1
ATOM 1649 C CA . ILE A 1 205 ? 8.364 -13.688 -0.109 1.00 93.38 205 ILE A CA 1
ATOM 1650 C C . ILE A 1 205 ? 8.052 -14.405 1.216 1.00 93.38 205 ILE A C 1
ATOM 1652 O O . ILE A 1 205 ? 8.075 -13.734 2.251 1.00 93.38 205 ILE A O 1
ATOM 1656 N N . PRO A 1 206 ? 7.776 -15.727 1.249 1.00 94.12 206 PRO A N 1
ATOM 1657 C CA . PRO A 1 206 ? 7.574 -16.434 2.510 1.00 94.12 206 PRO A CA 1
ATOM 1658 C C . PRO A 1 206 ? 8.786 -16.34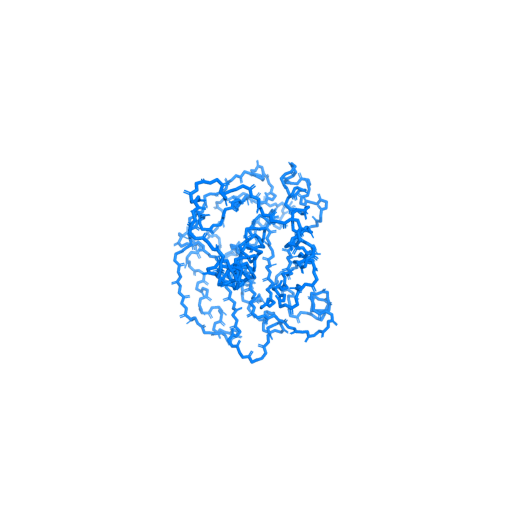8 3.444 1.00 94.12 206 PRO A C 1
ATOM 1660 O O . PRO A 1 206 ? 8.602 -16.029 4.618 1.00 94.12 206 PRO A O 1
ATOM 1663 N N . GLY A 1 207 ? 10.005 -16.556 2.932 1.00 95.62 207 GLY A N 1
ATOM 1664 C CA . GLY A 1 207 ? 11.230 -16.436 3.723 1.00 95.62 207 GLY A CA 1
ATOM 1665 C C . GLY A 1 207 ? 11.502 -15.007 4.201 1.00 95.62 207 GLY A C 1
ATOM 1666 O O . GLY A 1 207 ? 11.908 -14.811 5.347 1.00 95.62 207 GLY A O 1
ATOM 1667 N N . LEU A 1 208 ? 11.224 -13.992 3.371 1.00 95.44 208 LEU A N 1
ATOM 1668 C CA . LEU A 1 208 ? 11.281 -12.574 3.771 1.00 95.44 208 LEU A CA 1
ATOM 1669 C C . LEU A 1 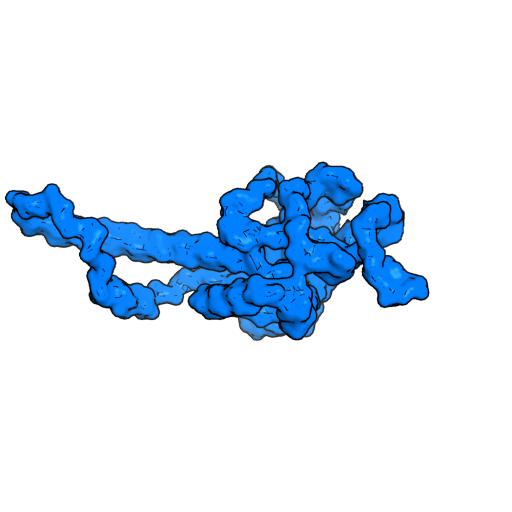208 ? 10.330 -12.287 4.945 1.00 95.44 208 LEU A C 1
ATOM 1671 O O . LEU A 1 208 ? 10.722 -11.674 5.935 1.00 95.44 208 LEU A O 1
ATOM 1675 N N . ALA A 1 209 ? 9.091 -12.773 4.860 1.00 95.06 209 ALA A N 1
ATOM 1676 C CA . ALA A 1 209 ? 8.084 -12.578 5.899 1.00 95.06 209 ALA A CA 1
ATOM 1677 C C . ALA A 1 209 ? 8.436 -13.318 7.204 1.00 95.06 209 ALA A C 1
ATOM 1679 O O . ALA A 1 209 ? 8.189 -12.803 8.301 1.00 95.06 209 ALA A O 1
ATOM 1680 N N . GLU A 1 210 ? 9.014 -14.517 7.099 1.00 95.62 210 GLU A N 1
ATOM 1681 C CA . GLU A 1 210 ? 9.428 -15.330 8.246 1.00 95.62 210 GLU A CA 1
ATOM 1682 C C . GLU A 1 210 ? 10.511 -14.640 9.079 1.00 95.62 210 GLU A C 1
ATOM 1684 O O . GLU A 1 210 ? 10.399 -14.599 10.307 1.00 95.62 210 GLU A O 1
ATOM 1689 N N . ARG A 1 211 ? 11.494 -13.998 8.433 1.00 94.75 211 ARG A N 1
ATOM 1690 C CA . ARG A 1 211 ? 12.527 -13.209 9.132 1.00 94.75 211 ARG A CA 1
ATOM 1691 C C . ARG A 1 211 ? 11.942 -12.061 9.949 1.00 94.75 211 ARG A C 1
ATOM 1693 O O . ARG A 1 211 ? 12.444 -11.755 11.030 1.00 94.75 211 ARG A O 1
ATOM 1700 N N . SER A 1 212 ? 10.828 -11.489 9.499 1.00 92.31 212 SER A N 1
ATOM 1701 C CA . SER A 1 212 ? 10.089 -10.472 10.249 1.00 92.31 212 SER A CA 1
ATOM 1702 C C . SER A 1 212 ? 9.095 -11.055 11.266 1.00 92.31 212 SER A C 1
ATOM 1704 O O . SER A 1 212 ? 8.412 -10.288 11.944 1.00 92.31 212 SER A O 1
ATOM 1706 N N . GLY A 1 213 ? 8.994 -12.379 11.427 1.00 91.38 213 GLY A N 1
ATOM 1707 C CA . GLY A 1 213 ? 8.140 -13.039 12.425 1.00 91.38 213 GLY A CA 1
ATOM 1708 C C . GLY A 1 213 ? 6.700 -13.314 11.976 1.00 91.38 213 GLY A C 1
ATOM 1709 O O . GLY A 1 213 ? 5.793 -13.394 12.819 1.00 91.38 213 GLY A O 1
ATOM 1710 N N . PHE A 1 214 ? 6.471 -13.427 10.667 1.00 93.12 214 PHE A N 1
ATOM 1711 C CA . PHE A 1 214 ? 5.224 -13.935 10.093 1.00 93.12 214 PHE A CA 1
ATOM 1712 C C . PHE A 1 214 ? 5.344 -15.414 9.725 1.00 93.12 214 PHE A C 1
ATOM 1714 O O . PHE A 1 214 ? 6.423 -15.989 9.678 1.00 93.12 214 PHE A O 1
ATOM 1721 N N . THR A 1 215 ? 4.207 -16.040 9.448 1.00 93.38 215 THR A N 1
ATOM 1722 C CA . THR A 1 215 ? 4.152 -17.400 8.917 1.00 93.38 215 THR A CA 1
ATOM 1723 C C . THR A 1 215 ? 3.166 -17.403 7.766 1.00 93.38 215 THR A C 1
ATOM 1725 O O . THR A 1 215 ? 2.091 -16.803 7.867 1.00 93.38 215 THR A O 1
ATOM 1728 N N . LEU A 1 216 ? 3.530 -18.060 6.668 1.00 93.94 216 LEU A N 1
ATOM 1729 C CA . LEU A 1 216 ? 2.654 -18.182 5.514 1.00 93.94 216 LEU A CA 1
ATOM 1730 C C . LEU A 1 216 ? 1.424 -19.015 5.885 1.00 93.94 216 LEU A C 1
ATOM 1732 O O . LEU A 1 216 ? 1.540 -20.190 6.220 1.00 93.94 216 LEU A O 1
ATOM 1736 N N . SER A 1 217 ? 0.241 -18.406 5.809 1.00 91.50 217 SER A N 1
ATOM 1737 C CA . SER A 1 217 ? -1.014 -19.120 6.064 1.00 91.50 217 SER A CA 1
ATOM 1738 C C . SER A 1 217 ? -1.515 -19.864 4.829 1.00 91.50 217 SER A C 1
ATOM 1740 O O . SER A 1 217 ? -1.982 -20.993 4.946 1.00 91.50 217 SER A O 1
ATOM 1742 N N . CYS A 1 218 ? -1.490 -19.220 3.663 1.00 91.38 218 CYS A N 1
ATOM 1743 C CA . CYS A 1 218 ? -1.922 -19.797 2.397 1.00 91.38 218 CYS A CA 1
ATOM 1744 C C . CYS A 1 218 ? -1.415 -18.955 1.223 1.00 91.38 218 CYS A C 1
ATOM 1746 O O . CYS A 1 218 ? -1.045 -17.791 1.386 1.00 91.38 218 CYS A O 1
ATOM 1748 N N . THR A 1 219 ? -1.453 -19.547 0.036 1.00 90.44 219 THR A N 1
ATOM 1749 C CA . THR A 1 219 ? -1.330 -18.856 -1.246 1.00 90.44 219 THR A CA 1
ATOM 1750 C C . THR A 1 219 ? -2.575 -19.158 -2.065 1.00 90.44 219 THR A C 1
ATOM 1752 O O . THR A 1 219 ? -3.079 -20.282 -2.059 1.00 90.44 219 THR A O 1
ATOM 1755 N N . ILE A 1 220 ? -3.101 -18.143 -2.742 1.00 89.94 220 ILE A N 1
ATOM 1756 C CA . ILE A 1 220 ? -4.255 -18.277 -3.631 1.00 89.94 220 ILE A CA 1
ATOM 1757 C C . ILE A 1 220 ? -3.927 -17.614 -4.971 1.00 89.94 220 ILE A C 1
ATOM 1759 O O . ILE A 1 220 ? -3.250 -16.582 -4.972 1.00 89.94 220 ILE A O 1
ATOM 1763 N N . PRO A 1 221 ? -4.368 -18.181 -6.108 1.00 87.69 221 PRO A N 1
ATOM 1764 C CA . PRO A 1 221 ? -4.253 -17.507 -7.393 1.00 87.69 221 PRO A CA 1
ATOM 1765 C C . PRO A 1 221 ? -4.976 -16.161 -7.356 1.00 87.69 221 PRO A C 1
ATOM 1767 O O . PRO A 1 221 ? -6.111 -16.075 -6.890 1.00 87.69 221 PRO A O 1
ATOM 1770 N N . PHE A 1 222 ? -4.322 -15.117 -7.853 1.00 87.44 222 PHE A N 1
ATOM 1771 C CA . PHE A 1 222 ? -4.932 -13.802 -7.982 1.00 87.44 222 PHE A CA 1
ATOM 1772 C C . PHE A 1 222 ? -5.647 -13.699 -9.329 1.00 87.44 222 PHE A C 1
ATOM 1774 O O . PHE A 1 222 ? -5.010 -13.798 -10.378 1.00 87.44 222 PHE A O 1
ATOM 1781 N N . ASN A 1 223 ? -6.961 -13.484 -9.303 1.00 85.31 223 ASN A N 1
ATOM 1782 C CA . ASN A 1 223 ? -7.753 -13.245 -10.501 1.00 85.31 223 ASN A CA 1
ATOM 1783 C C . ASN A 1 223 ? -8.221 -11.787 -10.536 1.00 85.31 223 ASN A C 1
ATOM 1785 O O . ASN A 1 223 ? -8.927 -11.335 -9.640 1.00 85.31 223 ASN A O 1
ATOM 1789 N N . CYS A 1 224 ? -7.856 -11.050 -11.587 1.00 84.19 224 CYS A N 1
ATOM 1790 C CA . CYS A 1 224 ? -8.275 -9.656 -11.736 1.00 84.19 224 CYS A CA 1
ATOM 1791 C C . CYS A 1 224 ? -9.790 -9.488 -11.899 1.00 84.19 224 CYS A C 1
ATOM 1793 O O . CYS A 1 224 ? -10.313 -8.442 -11.521 1.00 84.19 224 CYS A O 1
ATOM 1795 N N . ASP A 1 225 ? -10.501 -10.511 -12.378 1.00 85.94 225 ASP A N 1
ATOM 1796 C CA . ASP A 1 225 ? -11.961 -10.463 -12.512 1.00 85.94 225 ASP A CA 1
ATOM 1797 C C . ASP A 1 225 ? -12.683 -10.457 -11.152 1.00 85.94 225 ASP A C 1
ATOM 1799 O O . ASP A 1 225 ? -13.809 -9.966 -11.057 1.00 85.94 225 ASP A O 1
ATOM 1803 N N . ASP A 1 226 ? -12.016 -10.910 -10.083 1.00 85.81 226 ASP A N 1
ATOM 1804 C CA . ASP A 1 226 ? -12.541 -10.844 -8.712 1.00 85.81 226 ASP A CA 1
ATOM 1805 C C . ASP A 1 226 ? -12.496 -9.413 -8.140 1.00 85.81 226 ASP A C 1
ATOM 1807 O O . ASP A 1 226 ? -13.071 -9.143 -7.081 1.00 85.81 226 ASP A O 1
ATOM 1811 N N . TYR A 1 227 ? -11.860 -8.476 -8.858 1.00 89.06 227 TYR A N 1
ATOM 1812 C CA . TYR A 1 227 ? -11.717 -7.071 -8.477 1.00 89.06 227 TYR A CA 1
ATOM 1813 C C . TYR A 1 227 ? -12.322 -6.131 -9.537 1.00 89.06 227 TYR A C 1
ATOM 1815 O O . TYR A 1 227 ? -11.596 -5.481 -10.297 1.00 89.06 227 TYR A O 1
ATOM 1823 N N . PRO A 1 228 ? -13.664 -6.019 -9.620 1.00 87.00 228 PRO A N 1
ATOM 1824 C CA . PRO A 1 228 ? -14.318 -5.179 -10.614 1.00 87.00 228 PRO A CA 1
ATOM 1825 C C . PRO A 1 228 ? -13.851 -3.719 -10.562 1.00 87.00 228 PRO A C 1
ATOM 1827 O O . PRO A 1 228 ? -13.963 -3.037 -9.545 1.00 87.00 228 PRO A O 1
ATOM 1830 N N . GLY A 1 229 ? -13.371 -3.218 -11.700 1.00 86.44 229 GLY A N 1
ATOM 1831 C CA . GLY A 1 229 ? -12.883 -1.843 -11.833 1.00 86.44 229 GLY A CA 1
ATOM 1832 C C . GLY A 1 229 ? -11.408 -1.650 -11.472 1.00 86.44 229 GLY A C 1
ATOM 1833 O O . GLY A 1 229 ? -10.887 -0.565 -11.734 1.00 86.44 229 GLY A O 1
ATOM 1834 N N . TYR A 1 230 ? -10.726 -2.679 -10.957 1.00 89.88 230 TYR A N 1
ATOM 1835 C CA . TYR A 1 230 ? -9.274 -2.668 -10.810 1.00 89.88 230 TYR A CA 1
ATOM 1836 C C . TYR A 1 230 ? -8.594 -2.757 -12.180 1.00 89.88 230 TYR A C 1
ATOM 1838 O O . TYR A 1 230 ? -8.921 -3.604 -13.017 1.00 89.88 230 TYR A O 1
ATOM 1846 N N . PHE A 1 231 ? -7.609 -1.889 -12.404 1.00 83.94 231 PHE A N 1
ATOM 1847 C CA . PHE A 1 231 ? -6.725 -1.976 -13.557 1.00 83.94 231 PHE A CA 1
ATOM 1848 C C . PHE A 1 231 ? -5.280 -1.898 -13.090 1.00 83.94 231 PHE A C 1
ATOM 1850 O O . PHE A 1 231 ? -4.846 -0.872 -12.583 1.00 83.94 231 PHE A O 1
ATOM 1857 N N . ASN A 1 232 ? -4.498 -2.947 -13.341 1.00 82.06 232 ASN A N 1
ATOM 1858 C CA . ASN A 1 232 ? -3.059 -2.872 -13.129 1.00 82.06 232 ASN A CA 1
ATOM 1859 C C . ASN A 1 232 ? -2.465 -1.881 -14.144 1.00 82.06 232 ASN A C 1
ATOM 1861 O O . ASN A 1 232 ? -2.416 -2.169 -15.343 1.00 82.06 232 ASN A O 1
ATOM 1865 N N . ARG A 1 233 ? -2.101 -0.676 -13.700 1.00 84.69 233 ARG A N 1
ATOM 1866 C CA . ARG A 1 233 ? -1.511 0.373 -14.540 1.00 84.69 233 ARG A CA 1
ATOM 1867 C C . ARG A 1 233 ? -0.047 0.559 -14.202 1.00 84.69 233 ARG A C 1
ATOM 1869 O O . ARG A 1 233 ? 0.372 0.429 -13.060 1.00 84.69 233 ARG A O 1
ATOM 1876 N N . ARG A 1 234 ? 0.732 0.903 -15.221 1.00 79.06 234 ARG A N 1
ATOM 1877 C CA . ARG A 1 234 ? 2.124 1.311 -15.033 1.00 79.06 234 ARG A CA 1
ATOM 1878 C C . ARG A 1 234 ? 2.180 2.709 -14.415 1.00 79.06 234 ARG A C 1
ATOM 1880 O O . ARG A 1 234 ? 1.430 3.583 -14.853 1.00 79.06 234 ARG A O 1
ATOM 1887 N N . GLY A 1 235 ? 3.111 2.897 -13.481 1.00 74.44 235 GLY A N 1
ATOM 1888 C CA . GLY A 1 235 ? 3.481 4.201 -12.926 1.00 74.44 235 GLY A CA 1
ATOM 1889 C C . GLY A 1 235 ? 4.282 5.069 -13.887 1.00 74.44 235 GLY A C 1
ATOM 1890 O O . GLY A 1 235 ? 4.131 4.965 -15.106 1.00 74.44 235 GLY A O 1
ATOM 1891 N N . ALA A 1 236 ? 5.131 5.933 -13.340 1.00 66.69 236 ALA A N 1
ATOM 1892 C CA . ALA A 1 236 ? 5.902 6.903 -14.109 1.00 66.69 236 ALA A CA 1
ATOM 1893 C C . ALA A 1 236 ? 6.711 6.277 -15.270 1.00 66.69 236 ALA A C 1
ATOM 1895 O O . ALA A 1 236 ? 7.179 5.138 -15.209 1.00 66.69 236 ALA A O 1
ATOM 1896 N N . GLY A 1 237 ? 6.887 7.050 -16.348 1.00 66.75 237 GLY A N 1
ATOM 1897 C CA . GLY A 1 237 ? 7.696 6.686 -17.516 1.00 66.75 237 GLY A CA 1
ATOM 1898 C C . GLY A 1 237 ? 6.926 6.693 -18.842 1.00 66.75 237 GLY A C 1
ATOM 1899 O O . GLY A 1 237 ? 5.735 6.988 -18.909 1.00 66.75 237 GLY A O 1
ATOM 1900 N N . LYS A 1 238 ? 7.608 6.328 -19.939 1.00 62.88 238 LYS A N 1
ATOM 1901 C CA . LYS A 1 238 ? 7.081 6.417 -21.324 1.00 62.88 238 LYS A CA 1
ATOM 1902 C C . LYS A 1 238 ? 5.795 5.612 -21.579 1.00 62.88 238 LYS A C 1
ATOM 1904 O O . LYS A 1 238 ? 5.128 5.813 -22.592 1.00 62.88 238 LYS A O 1
ATOM 1909 N N . GLN A 1 239 ? 5.475 4.659 -20.706 1.00 66.31 239 GLN A N 1
ATOM 1910 C CA . GLN A 1 239 ? 4.269 3.832 -20.782 1.00 66.31 239 GLN A CA 1
ATOM 1911 C C . GLN A 1 239 ? 3.317 4.063 -19.599 1.00 66.31 239 GLN A C 1
ATOM 1913 O O . GLN A 1 239 ? 2.474 3.203 -19.345 1.00 66.31 239 GLN A O 1
ATOM 1918 N N . GLY A 1 240 ? 3.443 5.189 -18.892 1.00 71.69 240 GLY A N 1
ATOM 1919 C CA . GLY A 1 240 ? 2.601 5.508 -17.744 1.00 71.69 240 GLY A CA 1
ATOM 1920 C C . GLY A 1 240 ? 1.109 5.466 -18.062 1.00 71.69 240 GLY A C 1
ATOM 1921 O O . GLY A 1 240 ? 0.690 5.670 -19.205 1.00 71.69 240 GLY A O 1
ATOM 1922 N N . ALA A 1 241 ? 0.325 5.078 -17.058 1.00 75.31 241 ALA A N 1
ATOM 1923 C CA . ALA A 1 241 ? -1.118 4.840 -17.109 1.00 75.31 241 ALA A CA 1
ATOM 1924 C C . ALA A 1 241 ? -1.611 3.760 -18.090 1.00 75.31 241 ALA A C 1
ATOM 1926 O O . ALA A 1 241 ? -2.803 3.418 -18.072 1.00 75.31 241 ALA A O 1
ATOM 1927 N N . LYS A 1 242 ? -0.739 3.169 -18.921 1.00 79.12 242 LYS A N 1
ATOM 1928 C CA . LYS A 1 242 ? -1.099 2.009 -19.747 1.00 79.12 242 LYS A CA 1
ATOM 1929 C C . LYS A 1 242 ? -1.328 0.793 -18.859 1.00 79.12 242 LYS A C 1
ATOM 1931 O O . LYS A 1 242 ? -0.664 0.614 -17.838 1.00 79.12 242 LYS A O 1
ATOM 1936 N N . ARG A 1 243 ? -2.255 -0.066 -19.290 1.00 81.75 243 ARG A N 1
ATOM 1937 C CA . ARG A 1 243 ? -2.527 -1.336 -18.617 1.00 81.75 243 ARG A CA 1
ATOM 1938 C C . ARG A 1 243 ? -1.307 -2.250 -18.695 1.00 81.75 243 ARG A C 1
ATOM 1940 O O . ARG A 1 243 ? -0.651 -2.346 -19.735 1.00 81.75 243 ARG A O 1
ATOM 1947 N N . PHE A 1 244 ? -1.046 -2.928 -17.593 1.00 72.12 244 PHE A N 1
ATOM 1948 C CA . PHE A 1 244 ? -0.120 -4.032 -17.473 1.00 72.12 244 PHE A CA 1
ATOM 1949 C C . PHE A 1 244 ? -0.927 -5.317 -17.247 1.00 72.12 244 PHE A C 1
ATOM 1951 O O . PHE A 1 244 ? -1.940 -5.272 -16.548 1.00 72.12 244 PHE A O 1
ATOM 1958 N N . PRO A 1 245 ? -0.541 -6.454 -17.846 1.00 71.50 245 PRO A N 1
ATOM 1959 C CA . PRO A 1 245 ? -1.221 -7.715 -17.590 1.00 71.50 245 PRO A CA 1
ATOM 1960 C C . PRO A 1 245 ? -1.211 -8.072 -16.100 1.00 71.50 245 PRO A C 1
ATOM 1962 O O . PRO A 1 245 ? -0.176 -7.981 -15.440 1.00 71.50 245 PRO A O 1
ATOM 1965 N N . CYS A 1 246 ? -2.357 -8.513 -15.587 1.00 67.19 246 CYS A N 1
ATOM 1966 C CA . CYS A 1 246 ? -2.401 -9.262 -14.340 1.00 67.19 246 CYS A CA 1
ATOM 1967 C C . CYS A 1 246 ? -1.898 -10.680 -14.638 1.00 67.19 246 CYS A C 1
ATOM 1969 O O . CYS A 1 246 ? -2.621 -11.459 -15.256 1.00 67.19 246 CYS A O 1
ATOM 1971 N N . GLN A 1 247 ? -0.646 -10.969 -14.291 1.00 58.03 247 GLN A N 1
ATOM 1972 C CA . GLN A 1 247 ? 0.007 -12.275 -14.434 1.00 58.03 247 GLN A CA 1
ATOM 1973 C C . GLN A 1 247 ? 0.768 -12.603 -13.155 1.00 58.03 247 GLN A C 1
ATOM 1975 O O . GLN A 1 247 ? 1.345 -11.651 -12.581 1.00 58.03 247 GLN A O 1
#

Radius of gyration: 21.84 Å; Cα contacts (8 Å, |Δi|>4): 331; chains: 1; bounding box: 78×36×40 Å

Foldseek 3Di:
DEEEEEADQLCLLVLLVLVVQVVVVVCVVVVVVVVVVVVVPVVDDDDDDDPPPDDPDPVCVVVVVVPQPPDHAYEYEHLADPVQSCVQAPPRSVVSVVSCVVSVYHYYYNDQLLCLQPPVNCCVRPVPQPAGQEYEYEADALFQQPVVVRDTDDPDCCPDPVRLCSRLNSLLSNLLSNVSRHDPDDRRYYYYHWDCDPPRVVSPSQVSNVVSPDHDPDDDDDDCVSRPRDFCADHDDPRGRPGDDPD

Organism: NCBI:txid1082188

InterPro domains:
  IPR019446 25S rRNA (uridine-N(3))-methyltransferase BMT5-like [PF10354] (66-234)

Nearest PDB structures (foldseek):
  5wqo-assembly1_B  TM=5.128E-01  e=4.154E-01  Pseudomona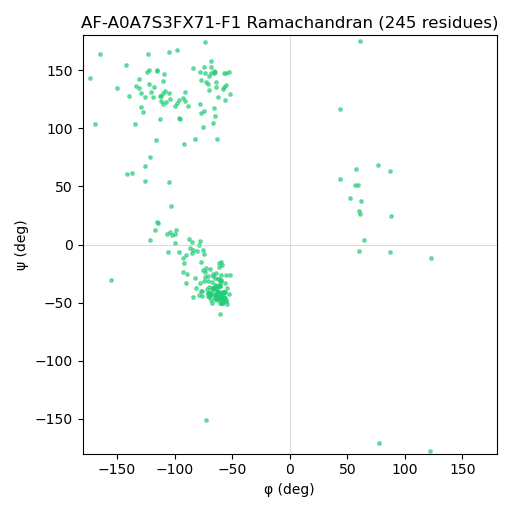s aeruginosa PAO1
  5wqp-assembly1_B  TM=4.501E-01  e=2.136E-01  Pseudomonas aeruginosa PAO1
  1bdb-assembly1_A  TM=5.386E-01  e=2.878E+00  Pseudomonas sp.
  3zv4-assembly1_A-2  TM=5.563E-01  e=5.597E+00  Pandoraea pnomenusa
  4fxj-assembly1_B  TM=2.928E-01  e=2.550E+00  Homo sapiens

Solvent-accessible surface area (backbone atoms only — not comparable to full-atom values): 14533 Å² total; per-residue (Å²): 93,31,36,37,40,46,47,37,81,64,40,27,59,59,39,26,51,51,50,50,56,51,50,54,50,51,50,68,59,45,52,64,52,50,54,51,57,48,63,66,47,74,79,58,78,98,76,83,93,81,80,86,88,79,71,86,54,73,66,56,61,63,56,59,72,74,69,75,83,84,62,66,46,43,38,42,28,17,49,54,42,67,69,56,40,44,73,57,36,55,74,56,29,63,50,37,52,54,52,33,51,74,71,66,41,45,80,45,57,61,41,57,58,58,43,40,55,38,70,68,50,36,46,72,77,37,73,80,72,75,49,24,44,33,42,35,34,66,58,84,75,71,75,44,74,33,79,93,73,76,42,72,54,69,93,87,56,69,81,40,67,73,46,46,53,46,41,43,48,45,52,34,33,26,42,48,8,46,60,72,40,36,39,94,68,82,80,61,42,77,48,72,46,74,44,73,50,84,67,58,52,73,58,46,61,63,62,42,34,38,78,54,73,47,75,83,86,80,86,76,89,86,56,67,82,83,32,67,80,42,65,56,52,38,61,91,62,102,58,41,52,38,79,46,85,92,96